Protein AF-A0A2S9YTR0-F1 (afdb_monomer)

Nearest PDB structures (foldseek):
  3j5p-assembly1_B  TM=3.833E-01  e=6.872E+00  Rattus norvegicus

pLDDT: mean 84.11, std 12.52, range [31.27, 97.12]

InterPro domains:
  IPR009056 Cytochrome c-like domain [PS51007] (178-356)
  IPR036909 Cytochrome c-like domain superfamily [G3DSA:1.10.760.10] (181-243)
  IPR036909 Cytochrome c-like domain superfamily [G3DSA:1.10.760.10] (293-356)
  IPR036909 Cytochrome c-like domain superfamily [SSF46626] (297-356)

Solvent-accessible surface area (backbone atoms only — not comparable to full-atom values): 20252 Å² total; per-residue (Å²): 133,55,69,67,59,53,44,53,52,48,54,51,44,40,53,39,36,52,54,40,41,54,49,46,54,58,41,63,21,83,92,25,43,37,81,90,76,62,41,61,71,48,62,67,69,58,55,50,50,46,50,50,43,49,49,55,44,50,51,53,50,50,57,50,46,68,69,48,57,69,53,63,77,69,58,89,63,86,72,54,68,68,57,49,52,45,50,52,43,53,52,50,38,50,53,50,51,51,50,55,50,46,32,71,73,76,40,61,85,56,55,76,52,49,66,58,52,45,50,50,46,35,53,35,41,52,54,48,44,68,74,41,43,66,56,51,50,51,53,49,51,53,53,48,58,44,66,30,67,71,46,40,55,52,38,52,58,49,51,73,76,49,88,77,62,91,84,47,77,54,69,70,53,30,70,31,75,68,23,31,49,49,7,49,52,46,45,63,70,64,51,47,79,86,40,56,69,64,70,71,53,68,64,71,67,56,52,62,58,42,41,56,49,49,53,56,57,49,72,48,87,57,95,86,55,96,69,73,73,50,80,73,48,48,59,23,35,33,44,28,54,49,47,46,31,67,58,41,46,53,51,51,53,51,49,55,50,51,52,49,52,49,49,51,50,50,51,49,50,52,52,51,61,70,54,59,60,72,83,58,72,87,57,95,65,98,70,80,85,70,80,78,63,58,58,68,60,27,49,50,47,47,58,68,48,54,51,76,84,44,68,70,62,60,64,62,69,66,55,40,24,49,44,68,54,35,41,48,53,54,52,52,44,40,74,77,64,39,87,71,51,72,74,53,47,68,44,34,15,53,45,45,19,70,75,36,44,58,119

Mean predicted aligned error: 14.56 Å

Radius of gyration: 29.46 Å; Cα contacts (8 Å, |Δi|>4): 272; chains: 1; bounding box: 76×43×86 Å

Secondary structure (DSSP, 8-state):
--HHHHHHHHHHHHHHHHHHHHHHHHHTSTTTEETTTTEE---HHHHHHHHHHHHHHHHHHHHHHHHHGGGGGG--S---HHHHHHHHHHHHHHHHHHHHHHHHHT-GGGGGGHHHHHHHHHHHHHHHHHHHHHHHHHHHHHHHHHT-HHHHHHHHHHHHT----TTPPPHHHHHSHHHHHHHHHHIIIIITTTS-HHHHHSS---HHHHHHHHHHHHSS--TT-SSPPPGGGHHHHHHHHHHTHHHHHHHHHHHHHHHHHHHHHHHHHHHHHHHTTTTTTT---SS-------HHHHHHHHHHHHTTTS-THHHHHT----HHHHHHHHHHHHHHT----HHHHHHHHHHHHHHS---

Structure (mmCIF, N/CA/C/O backbone):
data_AF-A0A2S9YTR0-F1
#
_entry.id   AF-A0A2S9YTR0-F1
#
loop_
_atom_site.group_PDB
_atom_site.id
_atom_site.type_symbol
_atom_site.label_atom_id
_atom_site.label_alt_id
_atom_site.label_comp_id
_atom_site.label_asym_id
_atom_site.label_entity_id
_atom_site.label_seq_id
_atom_site.pdbx_PDB_ins_code
_atom_site.Cartn_x
_atom_site.Cartn_y
_atom_site.Cartn_z
_atom_site.occupancy
_atom_site.B_iso_or_equiv
_atom_site.auth_seq_id
_atom_site.auth_comp_id
_atom_site.auth_asym_id
_atom_site.auth_atom_id
_atom_site.pdbx_PDB_model_num
ATOM 1 N N . MET A 1 1 ? -8.087 0.017 -12.673 1.00 74.19 1 MET A N 1
ATOM 2 C CA . MET A 1 1 ? -7.289 -1.232 -12.675 1.00 74.19 1 MET A CA 1
ATOM 3 C C . MET A 1 1 ? -7.390 -1.933 -11.321 1.00 74.19 1 MET A C 1
ATOM 5 O O . MET A 1 1 ? -7.289 -1.245 -10.309 1.00 74.19 1 MET A O 1
ATOM 9 N N . SER A 1 2 ? -7.620 -3.254 -11.292 1.00 78.19 2 SER A N 1
ATOM 10 C CA . SER A 1 2 ? -7.684 -4.038 -10.044 1.00 78.19 2 SER A CA 1
ATOM 11 C C . SER A 1 2 ? -6.294 -4.252 -9.433 1.00 78.19 2 SER A C 1
ATOM 13 O O . SER A 1 2 ? -5.289 -4.232 -10.146 1.00 78.19 2 SER A O 1
ATOM 15 N N . THR A 1 3 ? -6.230 -4.479 -8.117 1.00 78.00 3 THR A N 1
ATOM 16 C CA . THR A 1 3 ? -4.969 -4.698 -7.384 1.00 78.00 3 THR A CA 1
ATOM 17 C C . THR A 1 3 ? -4.183 -5.886 -7.938 1.00 78.00 3 THR A C 1
ATOM 19 O O . THR A 1 3 ? -2.976 -5.782 -8.131 1.00 78.00 3 THR A O 1
ATOM 22 N N . SER A 1 4 ? -4.866 -6.982 -8.285 1.00 80.31 4 SER A N 1
ATOM 23 C CA . SER A 1 4 ? -4.239 -8.174 -8.870 1.00 80.31 4 SER A CA 1
ATOM 24 C C . SER A 1 4 ? -3.602 -7.886 -10.229 1.00 80.31 4 SER A C 1
ATOM 26 O O . SER A 1 4 ? -2.465 -8.280 -10.466 1.00 80.31 4 SER A O 1
ATOM 28 N N . VAL A 1 5 ? -4.306 -7.168 -11.113 1.00 87.00 5 VAL A N 1
ATOM 29 C CA . VAL A 1 5 ? -3.774 -6.804 -12.438 1.00 87.00 5 VAL A CA 1
ATOM 30 C C . VAL A 1 5 ? -2.573 -5.876 -12.285 1.00 87.00 5 VAL A C 1
ATOM 32 O O . VAL A 1 5 ? -1.551 -6.089 -12.928 1.00 87.00 5 VAL A O 1
ATOM 35 N N . SER A 1 6 ? -2.660 -4.896 -11.383 1.00 86.94 6 SER A N 1
ATOM 36 C CA . SER A 1 6 ? -1.544 -3.995 -11.089 1.00 86.94 6 SER A CA 1
ATOM 37 C C . SER A 1 6 ? -0.307 -4.738 -10.578 1.00 86.94 6 SER A C 1
ATOM 39 O O . SER A 1 6 ? 0.805 -4.408 -10.977 1.00 86.94 6 SER A O 1
ATOM 41 N N . MET A 1 7 ? -0.491 -5.731 -9.702 1.00 89.00 7 MET A N 1
ATOM 42 C CA . MET A 1 7 ? 0.598 -6.540 -9.152 1.00 89.00 7 MET A CA 1
ATOM 43 C C . MET A 1 7 ? 1.293 -7.353 -10.248 1.00 89.00 7 MET A C 1
ATOM 45 O O . MET A 1 7 ? 2.514 -7.300 -10.364 1.00 89.00 7 MET A O 1
ATOM 49 N N . TRP A 1 8 ? 0.526 -8.060 -11.083 1.00 91.31 8 TRP A N 1
ATOM 50 C CA . TRP A 1 8 ? 1.085 -8.870 -12.169 1.00 91.31 8 TRP A CA 1
ATOM 51 C C . TRP A 1 8 ? 1.766 -8.029 -13.247 1.00 91.31 8 TRP A C 1
ATOM 53 O O . TRP A 1 8 ? 2.827 -8.417 -13.731 1.00 91.31 8 TRP A O 1
ATOM 63 N N . LEU A 1 9 ? 1.211 -6.859 -13.579 1.00 92.25 9 LEU A N 1
ATOM 64 C CA . LEU A 1 9 ? 1.875 -5.902 -14.465 1.00 92.25 9 LEU A CA 1
ATOM 65 C C . LEU A 1 9 ? 3.201 -5.419 -13.877 1.00 92.25 9 LEU A C 1
ATOM 67 O O . LEU A 1 9 ? 4.185 -5.366 -14.604 1.00 92.25 9 LEU A O 1
ATOM 71 N N . GLY A 1 10 ? 3.256 -5.145 -12.571 1.00 91.31 10 GLY A N 1
ATOM 72 C CA . GLY A 1 10 ? 4.505 -4.817 -11.886 1.00 91.31 10 GLY A CA 1
ATOM 73 C C . GLY A 1 10 ? 5.538 -5.951 -11.959 1.00 91.31 10 GLY A C 1
ATOM 74 O O . GLY A 1 10 ? 6.694 -5.716 -12.305 1.00 91.31 10 GLY A O 1
ATOM 75 N N . VAL A 1 11 ? 5.139 -7.195 -11.681 1.00 93.12 11 VAL A N 1
ATOM 76 C CA . VAL A 1 11 ? 6.051 -8.351 -11.771 1.00 93.12 11 VAL A CA 1
ATOM 77 C C . VAL A 1 11 ? 6.587 -8.511 -13.195 1.00 93.12 11 VAL A C 1
ATOM 79 O O . VAL A 1 11 ? 7.795 -8.643 -13.388 1.00 93.12 11 VAL A O 1
ATOM 82 N N . LEU A 1 12 ? 5.710 -8.429 -14.201 1.00 95.06 12 LEU A N 1
ATOM 83 C CA . LEU A 1 12 ? 6.106 -8.462 -15.609 1.00 95.06 12 LEU A CA 1
ATOM 84 C C . LEU A 1 12 ? 7.067 -7.314 -15.953 1.00 95.06 12 LEU A C 1
ATOM 86 O O . LEU A 1 12 ? 8.051 -7.527 -16.657 1.00 95.06 12 LEU A O 1
ATOM 90 N N . PHE A 1 13 ? 6.814 -6.116 -15.429 1.00 94.38 13 PHE A N 1
ATOM 91 C CA . PHE A 1 13 ? 7.655 -4.939 -15.625 1.00 94.38 13 PHE A CA 1
ATOM 92 C C . PHE A 1 13 ? 9.092 -5.163 -15.130 1.00 94.38 13 PHE A C 1
ATOM 94 O O . PHE A 1 13 ? 10.041 -4.866 -15.856 1.00 94.38 13 PHE A O 1
ATOM 101 N N . LEU A 1 14 ? 9.269 -5.778 -13.955 1.00 95.75 14 LEU A N 1
ATOM 102 C CA . LEU A 1 14 ? 10.591 -6.148 -13.438 1.00 95.75 14 LEU A CA 1
ATOM 103 C C . LEU A 1 14 ? 11.267 -7.238 -14.275 1.00 95.75 14 LEU A C 1
ATOM 105 O O . LEU A 1 14 ? 12.452 -7.119 -14.580 1.00 95.75 14 LEU A O 1
ATOM 109 N N . VAL A 1 15 ? 10.530 -8.274 -14.684 1.00 96.50 15 VAL A N 1
ATOM 110 C CA . VAL A 1 15 ? 11.076 -9.330 -15.554 1.00 96.50 15 VAL A CA 1
ATOM 111 C C . VAL A 1 15 ? 11.593 -8.729 -16.861 1.00 96.50 15 VAL A C 1
ATOM 113 O O . VAL A 1 15 ? 12.715 -9.021 -17.274 1.00 96.50 15 VAL A O 1
ATOM 116 N N . LEU A 1 16 ? 10.819 -7.838 -17.485 1.00 96.44 16 LEU A N 1
ATOM 117 C CA . LEU A 1 16 ? 11.233 -7.136 -18.700 1.00 96.44 16 LEU A CA 1
ATOM 118 C C . LEU A 1 16 ? 12.457 -6.245 -18.461 1.00 96.44 16 LEU A C 1
ATOM 120 O O . LEU A 1 16 ? 13.345 -6.227 -19.309 1.00 96.44 16 LEU A O 1
ATOM 124 N N . ALA A 1 17 ? 12.548 -5.554 -17.319 1.00 95.50 17 ALA A N 1
ATOM 125 C CA . ALA A 1 17 ? 13.727 -4.761 -16.962 1.00 95.50 17 ALA A CA 1
ATOM 126 C C . ALA A 1 17 ? 14.990 -5.629 -16.838 1.00 95.50 17 ALA A C 1
ATOM 128 O O . ALA A 1 17 ? 16.034 -5.280 -17.392 1.00 95.50 17 ALA A O 1
ATOM 129 N N . ILE A 1 18 ? 14.888 -6.781 -16.164 1.00 96.44 18 ILE A N 1
ATOM 130 C CA . ILE A 1 18 ? 15.992 -7.739 -16.007 1.00 96.44 18 ILE A CA 1
ATOM 131 C C . ILE A 1 18 ? 16.427 -8.260 -17.378 1.00 96.44 18 ILE A C 1
ATOM 133 O O . ILE A 1 18 ? 17.605 -8.178 -17.723 1.00 96.44 18 ILE A O 1
ATOM 137 N N . VAL A 1 19 ? 15.481 -8.735 -18.195 1.00 96.06 19 VAL A N 1
ATOM 138 C CA . VAL A 1 19 ? 15.765 -9.226 -19.553 1.00 96.06 19 VAL A CA 1
ATOM 139 C C . VAL A 1 19 ? 16.403 -8.129 -20.408 1.00 96.06 19 VAL A C 1
ATOM 141 O O . VAL A 1 19 ? 17.397 -8.384 -21.087 1.00 96.06 19 VAL A O 1
ATOM 144 N N . ALA A 1 20 ? 15.883 -6.900 -20.354 1.00 93.75 20 ALA A N 1
ATOM 145 C CA . ALA A 1 20 ? 16.423 -5.775 -21.107 1.00 93.75 20 ALA A CA 1
ATOM 146 C C . ALA A 1 20 ? 17.872 -5.469 -20.716 1.00 93.75 20 ALA A C 1
ATOM 148 O O . ALA A 1 20 ? 18.701 -5.293 -21.607 1.00 93.75 20 ALA A O 1
ATOM 149 N N . VAL A 1 21 ? 18.193 -5.428 -19.418 1.00 93.62 21 VAL A N 1
ATOM 150 C CA . VAL A 1 21 ? 19.551 -5.137 -18.933 1.00 93.62 21 VAL A CA 1
ATOM 151 C C . VAL A 1 21 ? 20.516 -6.279 -19.224 1.00 93.62 21 VAL A C 1
ATOM 153 O O . VAL A 1 21 ? 21.626 -6.003 -19.668 1.00 93.62 21 VAL A O 1
ATOM 156 N N . LEU A 1 22 ? 20.111 -7.542 -19.059 1.00 93.69 22 LEU A N 1
ATOM 157 C CA . LEU A 1 22 ? 20.954 -8.691 -19.410 1.00 93.69 22 LEU A CA 1
ATOM 158 C C . LEU A 1 22 ? 21.269 -8.720 -20.910 1.00 93.69 22 LEU A C 1
ATOM 160 O O . LEU A 1 22 ? 22.425 -8.888 -21.298 1.00 93.69 22 LEU A O 1
ATOM 164 N N . LEU A 1 23 ? 20.262 -8.480 -21.759 1.00 92.44 23 LEU A N 1
ATOM 165 C CA . LEU A 1 23 ? 20.470 -8.332 -23.200 1.00 92.44 23 LEU A CA 1
ATOM 166 C C . LEU A 1 23 ? 21.388 -7.150 -23.512 1.00 92.44 23 LEU A C 1
ATOM 168 O O . LEU A 1 23 ? 22.281 -7.280 -24.341 1.00 92.44 23 LEU A O 1
ATOM 172 N N . GLN A 1 24 ? 21.206 -6.010 -22.845 1.00 90.38 24 GLN A N 1
ATOM 173 C CA . GLN A 1 24 ? 22.042 -4.830 -23.052 1.00 90.38 24 GLN A CA 1
ATOM 174 C C . GLN A 1 24 ? 23.497 -5.092 -22.638 1.00 90.38 24 GLN A C 1
ATOM 176 O O . GLN A 1 24 ? 24.401 -4.758 -23.392 1.00 90.38 24 GLN A O 1
ATOM 181 N N . ALA A 1 25 ? 23.732 -5.740 -21.494 1.00 89.44 25 ALA A N 1
ATOM 182 C CA . ALA A 1 25 ? 25.065 -6.107 -21.019 1.00 89.44 25 ALA A CA 1
ATOM 183 C C . ALA A 1 25 ? 25.772 -7.080 -21.974 1.00 89.44 25 ALA A C 1
ATOM 185 O O . ALA A 1 25 ? 26.974 -6.971 -22.198 1.00 89.44 25 ALA A O 1
ATOM 186 N N . TRP A 1 26 ? 25.022 -8.004 -22.577 1.00 90.81 26 TRP A N 1
ATOM 187 C CA . TRP A 1 26 ? 25.561 -8.920 -23.576 1.00 90.81 26 TRP A CA 1
ATOM 188 C C . TRP A 1 26 ? 25.852 -8.228 -24.918 1.00 90.81 26 TRP A C 1
ATOM 190 O O . TRP A 1 26 ? 26.934 -8.402 -25.478 1.00 90.81 26 TRP A O 1
ATOM 200 N N . LEU A 1 27 ? 24.920 -7.413 -25.426 1.00 88.06 27 LEU A N 1
ATOM 201 C CA . LEU A 1 27 ? 25.022 -6.745 -26.733 1.00 88.06 27 LEU A CA 1
ATOM 202 C C . LEU A 1 27 ? 26.022 -5.577 -26.744 1.00 88.06 27 LEU A C 1
ATOM 204 O O . LEU A 1 27 ? 26.626 -5.310 -27.779 1.00 88.06 27 LEU A O 1
ATOM 208 N N . TRP A 1 28 ? 26.221 -4.901 -25.613 1.00 85.75 28 TRP A N 1
ATOM 209 C CA . TRP A 1 28 ? 27.255 -3.874 -25.412 1.00 85.75 28 TRP A CA 1
ATOM 210 C C . TRP A 1 28 ? 28.492 -4.427 -24.688 1.00 85.75 28 TRP A C 1
ATOM 212 O O . TRP A 1 28 ? 29.331 -3.665 -24.216 1.00 85.75 28 TRP A O 1
ATOM 222 N N . GLY A 1 29 ? 28.610 -5.753 -24.582 1.00 84.62 29 GLY A N 1
ATOM 223 C CA . GLY A 1 29 ? 29.762 -6.402 -23.970 1.00 84.62 29 GLY A CA 1
ATOM 224 C C . GLY A 1 29 ? 31.010 -6.382 -24.867 1.00 84.62 29 GLY A C 1
ATOM 225 O O . GLY A 1 29 ? 30.915 -6.104 -26.066 1.00 84.62 29 GLY A O 1
ATOM 226 N N . PRO A 1 30 ? 32.181 -6.781 -24.330 1.00 84.19 30 PRO A N 1
ATOM 227 C CA . PRO A 1 30 ? 33.472 -6.716 -25.030 1.00 84.19 30 PRO A CA 1
ATOM 228 C C . PRO A 1 30 ? 33.509 -7.458 -26.372 1.00 84.19 30 PRO A C 1
ATOM 230 O O . PRO A 1 30 ? 34.293 -7.128 -27.250 1.00 84.19 30 PRO A O 1
ATOM 233 N N . LYS A 1 31 ? 32.647 -8.468 -26.541 1.00 88.00 31 LYS A N 1
ATOM 234 C CA . LYS A 1 31 ? 32.557 -9.281 -27.759 1.00 88.00 31 LYS A CA 1
ATOM 235 C C . LYS A 1 31 ? 32.040 -8.508 -28.978 1.00 88.00 31 LYS A C 1
ATOM 237 O O . LYS A 1 31 ? 32.383 -8.866 -30.098 1.00 88.00 31 LYS A O 1
ATOM 242 N N . PHE A 1 32 ? 31.176 -7.517 -28.767 1.00 86.12 32 PHE A N 1
ATOM 243 C CA . PHE A 1 32 ? 30.498 -6.784 -29.842 1.00 86.12 32 PHE A CA 1
ATOM 244 C C . PHE A 1 32 ? 30.775 -5.277 -29.801 1.00 86.12 32 PHE A C 1
ATOM 246 O O . PHE A 1 32 ? 30.252 -4.543 -30.635 1.00 86.12 32 PHE A O 1
ATOM 253 N N . TRP A 1 33 ? 31.545 -4.799 -28.825 1.00 86.06 33 TRP A N 1
ATOM 254 C CA . TRP A 1 33 ? 31.828 -3.382 -28.649 1.00 86.06 33 TRP A CA 1
ATOM 255 C C . TRP A 1 33 ? 33.033 -2.938 -29.483 1.00 86.06 33 TRP A C 1
ATOM 257 O O . TRP A 1 33 ? 34.114 -3.513 -29.380 1.00 86.06 33 TRP A O 1
ATOM 267 N N . ASN A 1 34 ? 32.848 -1.891 -30.287 1.00 84.31 34 ASN A N 1
ATOM 268 C CA . ASN A 1 34 ? 33.916 -1.241 -31.035 1.00 84.31 34 ASN A CA 1
ATOM 269 C C . ASN A 1 34 ? 34.361 0.033 -30.300 1.00 84.31 34 ASN A C 1
ATOM 271 O O . ASN A 1 34 ? 33.634 1.029 -30.282 1.00 84.31 34 ASN A O 1
ATOM 275 N N . GLU A 1 35 ? 35.566 0.005 -29.727 1.00 82.50 35 GLU A N 1
ATOM 276 C CA . GLU A 1 35 ? 36.122 1.096 -28.913 1.00 82.50 35 GLU A CA 1
ATOM 277 C C . GLU A 1 35 ? 36.390 2.374 -29.724 1.00 82.50 35 GLU A C 1
ATOM 279 O O . GLU A 1 35 ? 36.216 3.485 -29.230 1.00 82.50 35 GLU A O 1
ATOM 284 N N . THR A 1 36 ? 36.755 2.237 -31.002 1.00 81.81 36 THR A N 1
ATOM 285 C CA . THR A 1 36 ? 37.051 3.376 -31.883 1.00 81.81 36 THR A CA 1
ATOM 286 C C . THR A 1 36 ? 35.780 4.106 -32.306 1.00 81.81 36 THR A C 1
ATOM 288 O O . THR A 1 36 ? 35.742 5.334 -32.335 1.00 81.81 36 THR A O 1
ATOM 291 N N . LEU A 1 37 ? 34.725 3.355 -32.633 1.00 78.75 37 LEU A N 1
ATOM 292 C CA . LEU A 1 37 ? 33.440 3.914 -33.061 1.00 78.75 37 LEU A CA 1
ATOM 293 C C . LEU A 1 37 ? 32.491 4.203 -31.892 1.00 78.75 37 LEU A C 1
ATOM 295 O O . LEU A 1 37 ? 31.441 4.810 -32.117 1.00 78.75 37 LEU A O 1
ATOM 299 N N . LYS A 1 38 ? 32.845 3.758 -30.678 1.00 79.19 38 LYS A N 1
ATOM 300 C CA . LYS A 1 38 ? 32.008 3.784 -29.469 1.00 79.19 38 LYS A CA 1
ATOM 301 C C . LYS A 1 38 ? 30.600 3.231 -29.721 1.00 79.19 38 LYS A C 1
ATOM 303 O O . LYS A 1 38 ? 29.600 3.815 -29.300 1.00 79.19 38 LYS A O 1
ATOM 308 N N . LYS A 1 39 ? 30.516 2.131 -30.475 1.00 79.12 39 LYS A N 1
ATOM 309 C CA . LYS A 1 39 ? 29.256 1.534 -30.944 1.00 79.12 39 LYS A CA 1
ATOM 310 C C . LYS A 1 39 ? 29.277 0.019 -30.835 1.00 79.12 39 LYS A C 1
ATOM 312 O O . LYS A 1 39 ? 30.324 -0.612 -30.940 1.00 79.12 39 LYS A O 1
ATOM 317 N N . THR A 1 40 ? 28.089 -0.559 -30.670 1.00 82.06 40 THR A N 1
ATOM 318 C CA . THR A 1 40 ? 27.899 -2.009 -30.757 1.00 82.06 40 THR A CA 1
ATOM 319 C C . THR A 1 40 ? 27.771 -2.459 -32.215 1.00 82.06 40 THR A C 1
ATOM 321 O O . THR A 1 40 ? 27.028 -1.871 -33.002 1.00 82.06 40 THR A O 1
ATOM 324 N N . GLU A 1 41 ? 28.473 -3.533 -32.561 1.00 86.69 41 GLU A N 1
ATOM 325 C CA . GLU A 1 41 ? 28.391 -4.251 -33.838 1.00 86.69 41 GLU A CA 1
ATOM 326 C C . GLU A 1 41 ? 27.563 -5.543 -33.711 1.00 86.69 41 GLU A C 1
ATOM 328 O O . GLU A 1 41 ? 27.656 -6.459 -34.532 1.00 86.69 41 GLU A O 1
ATOM 333 N N . ALA A 1 42 ? 26.737 -5.643 -32.665 1.00 88.44 42 ALA A N 1
ATOM 334 C CA . ALA A 1 42 ? 25.941 -6.829 -32.400 1.00 88.44 42 ALA A CA 1
ATOM 335 C C . ALA A 1 42 ? 24.931 -7.147 -33.529 1.00 88.44 42 ALA A C 1
ATOM 337 O O . ALA A 1 42 ? 24.465 -6.254 -34.249 1.00 88.44 42 ALA A O 1
ATOM 338 N N . PRO A 1 43 ? 24.512 -8.423 -33.674 1.00 92.75 43 PRO A N 1
ATOM 339 C CA . PRO A 1 43 ? 23.581 -8.822 -34.722 1.00 92.75 43 PRO A CA 1
ATOM 340 C C . PRO A 1 43 ? 22.259 -8.042 -34.665 1.00 92.75 43 PRO A C 1
ATOM 342 O O . PRO A 1 43 ? 21.587 -7.987 -33.631 1.00 92.75 43 PRO A O 1
ATOM 345 N N . LYS A 1 44 ? 21.824 -7.516 -35.820 1.00 90.94 44 LYS A N 1
ATOM 346 C CA . LYS A 1 44 ? 20.606 -6.688 -35.942 1.00 90.94 44 LYS A CA 1
ATOM 347 C C . LYS A 1 44 ? 19.346 -7.366 -35.395 1.00 90.94 44 LYS A C 1
ATOM 349 O O . LYS A 1 44 ? 18.464 -6.678 -34.894 1.00 90.94 44 LYS A O 1
ATOM 354 N N . ALA A 1 45 ? 19.248 -8.694 -35.484 1.00 93.06 45 ALA A N 1
ATOM 355 C CA . ALA A 1 45 ? 18.114 -9.445 -34.945 1.00 93.06 45 ALA A CA 1
ATOM 356 C C . ALA A 1 45 ? 17.985 -9.272 -33.421 1.00 93.06 45 ALA A C 1
ATOM 358 O O . ALA A 1 45 ? 16.908 -8.944 -32.933 1.00 93.06 45 ALA A O 1
ATOM 359 N N . TRP A 1 46 ? 19.089 -9.396 -32.681 1.00 92.69 46 TRP A N 1
ATOM 360 C CA . TRP A 1 46 ? 19.090 -9.252 -31.225 1.00 92.69 46 TRP A CA 1
ATOM 361 C C . TRP A 1 46 ? 18.901 -7.805 -30.768 1.00 92.69 46 TRP A C 1
ATOM 363 O O . TRP A 1 46 ? 18.230 -7.566 -29.766 1.00 92.69 46 TRP A O 1
ATOM 373 N N . LEU A 1 47 ? 19.393 -6.832 -31.541 1.00 88.75 47 LEU A N 1
ATOM 374 C CA . LEU A 1 47 ? 19.094 -5.416 -31.304 1.00 88.75 47 LEU A CA 1
ATOM 375 C C . LEU A 1 47 ? 17.587 -5.123 -31.432 1.00 88.75 47 LEU A C 1
ATOM 377 O O . LEU A 1 47 ? 17.038 -4.382 -30.619 1.00 88.75 47 LEU A O 1
ATOM 381 N N . ARG A 1 48 ? 16.889 -5.750 -32.393 1.00 92.56 48 ARG A N 1
ATOM 382 C CA . ARG A 1 48 ? 15.420 -5.649 -32.502 1.00 92.56 48 ARG A CA 1
ATOM 383 C C . ARG A 1 48 ? 14.704 -6.318 -31.333 1.00 92.56 48 ARG A C 1
ATOM 385 O O . ARG A 1 48 ? 13.711 -5.773 -30.869 1.00 92.56 48 ARG A O 1
ATOM 392 N N . VAL A 1 49 ? 15.198 -7.460 -30.847 1.00 94.06 49 VAL A N 1
ATOM 393 C CA . VAL A 1 49 ? 14.644 -8.118 -29.650 1.00 94.06 49 VAL A CA 1
ATOM 394 C C . VAL A 1 49 ? 14.777 -7.202 -28.434 1.00 94.06 49 VAL A C 1
ATOM 396 O O . VAL A 1 49 ? 13.788 -6.968 -27.745 1.00 94.06 49 VAL A O 1
ATOM 399 N N . HIS A 1 50 ? 15.954 -6.611 -28.209 1.00 91.94 50 HIS A N 1
ATOM 400 C CA . HIS A 1 50 ? 16.150 -5.641 -27.129 1.00 91.94 50 HIS A CA 1
ATOM 401 C C . HIS A 1 50 ? 15.206 -4.433 -27.265 1.00 91.94 50 HIS A C 1
ATOM 403 O O . HIS A 1 50 ? 14.570 -4.036 -26.289 1.00 91.94 50 HIS A O 1
ATOM 409 N N . ALA A 1 51 ? 15.050 -3.889 -28.478 1.00 91.31 51 ALA A N 1
ATOM 410 C CA . ALA A 1 51 ? 14.115 -2.796 -28.740 1.00 91.31 51 ALA A CA 1
ATOM 411 C C . ALA A 1 51 ? 12.656 -3.196 -28.461 1.00 91.31 51 ALA A C 1
ATOM 413 O O . ALA A 1 51 ? 11.938 -2.445 -27.810 1.00 91.31 51 ALA A O 1
ATOM 414 N N . ALA A 1 52 ? 12.228 -4.389 -28.885 1.00 94.81 52 ALA A N 1
ATOM 415 C CA . ALA A 1 52 ? 10.886 -4.907 -28.625 1.00 94.81 52 ALA A CA 1
ATOM 416 C C . ALA A 1 52 ? 10.607 -5.038 -27.121 1.00 94.81 52 ALA A C 1
ATOM 418 O O . ALA A 1 52 ? 9.577 -4.560 -26.652 1.00 94.81 52 ALA A O 1
ATOM 419 N N . VAL A 1 53 ? 11.547 -5.603 -26.353 1.00 95.44 53 VAL A N 1
ATOM 420 C CA . VAL A 1 53 ? 11.451 -5.671 -24.883 1.00 95.44 53 VAL A CA 1
ATOM 421 C C . VAL A 1 53 ? 11.326 -4.264 -24.288 1.00 95.44 53 VAL A C 1
ATOM 423 O O . VAL A 1 53 ? 10.459 -4.030 -23.446 1.00 95.44 53 VAL A O 1
ATOM 426 N N . GLY A 1 54 ? 12.130 -3.309 -24.766 1.00 93.12 54 GLY A N 1
ATOM 427 C CA . GLY A 1 54 ? 12.062 -1.908 -24.347 1.00 93.12 54 GLY A CA 1
ATOM 428 C C . GLY A 1 54 ? 10.723 -1.230 -24.666 1.00 93.12 54 GLY A C 1
ATOM 429 O O . GLY A 1 54 ? 10.200 -0.496 -23.828 1.00 93.12 54 GLY A O 1
ATOM 430 N N . TYR A 1 55 ? 10.130 -1.497 -25.834 1.00 94.44 55 TYR A N 1
ATOM 431 C CA . TYR A 1 55 ? 8.812 -0.970 -26.198 1.00 94.44 55 TYR A CA 1
ATOM 432 C C . TYR A 1 55 ? 7.705 -1.549 -25.323 1.00 94.44 55 TYR A C 1
ATOM 434 O O . TYR A 1 55 ? 6.877 -0.791 -24.826 1.00 94.44 55 TYR A O 1
ATOM 442 N N . VAL A 1 56 ? 7.706 -2.864 -25.085 1.00 96.56 56 VAL A N 1
ATOM 443 C CA . VAL A 1 56 ? 6.726 -3.503 -24.192 1.00 96.56 56 VAL A CA 1
ATOM 444 C C . VAL A 1 56 ? 6.841 -2.927 -22.778 1.00 96.56 56 VAL A C 1
ATOM 446 O O . VAL A 1 56 ? 5.828 -2.558 -22.186 1.00 96.56 56 VAL A O 1
ATOM 449 N N . TYR A 1 57 ? 8.065 -2.766 -22.268 1.00 96.00 57 TYR A N 1
ATOM 450 C CA . TYR A 1 57 ? 8.326 -2.116 -20.982 1.00 96.00 57 TYR A CA 1
ATOM 451 C C . TYR A 1 57 ? 7.761 -0.685 -20.939 1.00 96.00 57 TYR A C 1
ATOM 453 O O . TYR A 1 57 ? 7.011 -0.340 -20.026 1.00 96.00 57 TYR A O 1
ATOM 461 N N . GLY A 1 58 ? 8.046 0.136 -21.955 1.00 95.06 58 GLY A N 1
ATOM 462 C CA . GLY A 1 58 ? 7.532 1.505 -22.052 1.00 95.06 58 GLY A CA 1
ATOM 463 C C . GLY A 1 58 ? 6.003 1.583 -22.135 1.00 95.06 58 GLY A C 1
ATOM 464 O O . GLY A 1 58 ? 5.398 2.420 -21.469 1.00 95.06 58 GLY A O 1
ATOM 465 N N . ILE A 1 59 ? 5.361 0.688 -22.893 1.00 96.00 59 ILE A N 1
ATOM 466 C CA . ILE A 1 59 ? 3.895 0.616 -22.999 1.00 96.00 59 ILE A CA 1
ATOM 467 C C . ILE A 1 59 ? 3.272 0.292 -21.639 1.00 96.00 59 ILE A C 1
ATOM 469 O O . ILE A 1 59 ? 2.330 0.969 -21.227 1.00 96.00 59 ILE A O 1
ATOM 473 N N . ILE A 1 60 ? 3.809 -0.700 -20.919 1.00 95.06 60 ILE A N 1
ATOM 474 C CA . ILE A 1 60 ? 3.329 -1.049 -19.575 1.00 95.06 60 ILE A CA 1
ATOM 475 C C . ILE A 1 60 ? 3.460 0.154 -18.636 1.00 95.06 60 ILE A C 1
ATOM 477 O O . ILE A 1 60 ? 2.496 0.478 -17.943 1.00 95.06 60 ILE A O 1
ATOM 481 N N . TYR A 1 61 ? 4.600 0.855 -18.661 1.00 95.38 61 TYR A N 1
ATOM 482 C CA . TYR A 1 61 ? 4.801 2.066 -17.862 1.00 95.38 61 TYR A CA 1
ATOM 483 C C . TYR A 1 61 ? 3.726 3.123 -18.148 1.00 95.38 61 TYR A C 1
ATOM 485 O O . TYR A 1 61 ? 3.095 3.622 -17.219 1.00 95.38 61 TYR A O 1
ATOM 493 N N . VAL A 1 62 ? 3.458 3.422 -19.424 1.00 95.38 62 VAL A N 1
ATOM 494 C CA . VAL A 1 62 ? 2.438 4.411 -19.812 1.00 95.38 62 VAL A CA 1
ATOM 495 C C . VAL A 1 62 ? 1.044 3.992 -19.342 1.00 95.38 62 VAL A C 1
ATOM 497 O O . VAL A 1 62 ? 0.326 4.807 -18.763 1.00 95.38 62 VAL A O 1
ATOM 500 N N . VAL A 1 63 ? 0.666 2.723 -19.520 1.00 94.81 63 VAL A N 1
ATOM 501 C CA . VAL A 1 63 ? -0.634 2.197 -19.067 1.00 94.81 63 VAL A CA 1
ATOM 502 C C . VAL A 1 63 ? -0.777 2.290 -17.546 1.00 94.81 63 VAL A C 1
ATOM 504 O O . VAL A 1 63 ? -1.835 2.687 -17.045 1.00 94.81 63 VAL A O 1
ATOM 507 N N . MET A 1 64 ? 0.273 1.945 -16.796 1.00 92.50 64 MET A N 1
ATOM 508 C CA . MET A 1 64 ? 0.273 2.052 -15.337 1.00 92.50 64 MET A CA 1
ATOM 509 C C . MET A 1 64 ? 0.164 3.512 -14.892 1.00 92.50 64 MET A C 1
ATOM 511 O O . MET A 1 64 ? -0.711 3.832 -14.085 1.00 92.50 64 MET A O 1
ATOM 515 N N . ME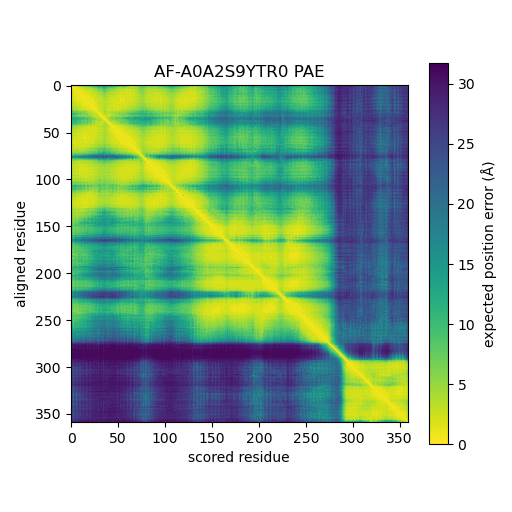T A 1 65 ? 0.966 4.407 -15.474 1.00 93.62 65 MET A N 1
ATOM 516 C CA . MET A 1 65 ? 0.933 5.839 -15.173 1.00 93.62 65 MET A CA 1
ATOM 517 C C . MET A 1 65 ? -0.423 6.466 -15.485 1.00 93.62 65 MET A C 1
ATOM 519 O O . MET A 1 65 ? -0.940 7.214 -14.661 1.00 93.62 65 MET A O 1
ATOM 523 N N . TRP A 1 66 ? -1.059 6.097 -16.598 1.00 94.31 66 TRP A N 1
ATOM 524 C CA . TRP A 1 66 ? -2.402 6.568 -16.945 1.00 94.31 66 TRP A CA 1
ATOM 525 C C . TRP A 1 66 ? -3.446 6.232 -15.869 1.00 94.31 66 TRP A C 1
ATOM 527 O O . TRP A 1 66 ? -4.335 7.025 -15.574 1.00 94.31 66 TRP A O 1
ATOM 537 N N . ASN A 1 67 ? -3.334 5.054 -15.250 1.00 90.75 67 ASN A N 1
ATOM 538 C CA . ASN A 1 67 ? -4.264 4.600 -14.214 1.00 90.75 67 ASN A CA 1
ATOM 539 C C . ASN A 1 67 ? -3.928 5.119 -12.805 1.00 90.75 67 ASN A C 1
ATOM 541 O O . ASN A 1 67 ? -4.813 5.161 -11.945 1.00 90.75 67 ASN A O 1
ATOM 545 N N . MET A 1 68 ? -2.657 5.421 -12.535 1.00 87.88 68 MET A N 1
ATOM 546 C CA . MET A 1 68 ? -2.166 5.765 -11.198 1.00 87.88 68 MET A CA 1
ATOM 547 C C . MET A 1 68 ? -2.003 7.270 -10.990 1.00 87.88 68 MET A C 1
ATOM 549 O O . MET A 1 68 ? -2.295 7.747 -9.898 1.00 87.88 68 MET A O 1
ATOM 553 N N . PHE A 1 69 ? -1.617 8.025 -12.019 1.00 88.56 69 PHE A N 1
ATOM 554 C CA . PHE A 1 69 ? -1.395 9.469 -11.923 1.00 88.56 69 PHE A CA 1
ATOM 555 C C . PHE A 1 69 ? -2.637 10.253 -11.464 1.00 88.56 69 PHE A C 1
ATOM 557 O O . PHE A 1 69 ? -2.503 11.057 -10.542 1.00 88.56 69 PHE A O 1
ATOM 564 N N . PRO A 1 70 ? -3.862 9.983 -11.971 1.00 87.38 70 PRO A N 1
ATOM 565 C CA . PRO A 1 70 ? -5.055 10.701 -11.514 1.00 87.38 70 PRO A CA 1
ATOM 566 C C . PRO A 1 70 ? -5.368 10.499 -10.025 1.00 87.38 70 PRO A C 1
ATOM 568 O O . PRO A 1 70 ? -6.038 11.329 -9.418 1.00 87.38 70 PRO A O 1
ATOM 571 N N . ARG A 1 71 ? -4.879 9.408 -9.417 1.00 80.81 71 ARG A N 1
ATOM 572 C CA . ARG A 1 71 ? -5.113 9.118 -7.995 1.00 80.81 71 ARG A CA 1
ATOM 573 C C . ARG A 1 71 ? -4.382 10.089 -7.079 1.00 80.81 71 ARG A C 1
ATOM 575 O O . ARG A 1 71 ? -4.852 10.313 -5.973 1.00 80.81 71 ARG A O 1
ATOM 582 N N . LEU A 1 72 ? -3.272 10.681 -7.527 1.00 78.88 72 LEU A N 1
ATOM 583 C CA . LEU A 1 72 ? -2.527 11.666 -6.735 1.00 78.88 72 LEU A CA 1
ATOM 584 C C . LEU A 1 72 ? -3.387 12.888 -6.395 1.00 78.88 72 LEU A C 1
ATOM 586 O O . LEU A 1 72 ? -3.217 13.469 -5.334 1.00 78.88 72 LEU A O 1
ATOM 590 N N . TRP A 1 73 ? -4.354 13.224 -7.252 1.00 77.69 73 TRP A N 1
ATOM 591 C CA . TRP A 1 73 ? -5.273 14.342 -7.033 1.00 77.69 73 TRP A CA 1
ATOM 592 C C . TRP A 1 73 ? -6.437 14.017 -6.086 1.00 77.69 73 TRP A C 1
ATOM 594 O O . TRP A 1 73 ? -7.165 14.911 -5.669 1.00 77.69 73 TRP A O 1
ATOM 604 N N . GLN A 1 74 ? -6.636 12.735 -5.762 1.00 70.94 74 GLN A N 1
ATOM 605 C CA . GLN A 1 74 ? -7.685 12.284 -4.843 1.00 70.94 74 GLN A CA 1
ATOM 606 C C . GLN A 1 74 ? -7.220 12.288 -3.381 1.00 70.94 74 GLN A C 1
ATOM 608 O O . GLN A 1 74 ? -8.054 12.259 -2.481 1.00 70.94 74 GLN A O 1
ATOM 613 N N . TYR A 1 75 ? -5.908 12.336 -3.134 1.00 64.94 75 TYR A N 1
ATOM 614 C CA . TYR A 1 75 ? -5.351 12.458 -1.790 1.00 64.94 75 TYR A CA 1
ATOM 615 C C . TYR A 1 75 ? -5.320 13.932 -1.386 1.00 64.94 75 TYR A C 1
ATOM 617 O O . TYR A 1 75 ? -4.452 14.681 -1.824 1.00 64.94 75 TYR A O 1
ATOM 625 N N . GLN A 1 76 ? -6.290 14.350 -0.573 1.00 54.62 76 GLN A N 1
ATOM 626 C CA . GLN A 1 76 ? -6.386 15.730 -0.079 1.00 54.62 76 GLN A CA 1
ATOM 627 C C . GLN A 1 76 ? -5.644 15.962 1.248 1.00 54.62 76 GLN A C 1
ATOM 629 O O . GLN A 1 76 ? -5.490 17.110 1.651 1.00 54.62 76 GLN A O 1
ATOM 634 N N . TYR A 1 77 ? -5.128 14.901 1.880 1.00 59.78 77 TYR A N 1
ATOM 635 C CA . TYR A 1 77 ? -4.371 14.968 3.131 1.00 59.78 77 TYR A CA 1
ATOM 636 C C . TYR A 1 77 ? -3.154 14.035 3.076 1.00 59.78 77 TYR A C 1
ATOM 638 O O . TYR A 1 77 ? -3.185 13.002 2.403 1.00 59.78 77 TYR A O 1
ATOM 646 N N . GLU A 1 78 ? -2.087 14.485 3.731 1.00 64.12 78 GLU A N 1
ATOM 647 C CA . GLU A 1 78 ? -0.758 13.895 3.942 1.00 64.12 78 GLU A CA 1
ATOM 648 C C . GLU A 1 78 ? -0.560 12.468 3.397 1.00 64.12 78 GLU A C 1
ATOM 650 O O . GLU A 1 78 ? -1.104 11.478 3.893 1.00 64.12 78 GLU A O 1
ATOM 655 N N . LEU A 1 79 ? 0.260 12.346 2.348 1.00 68.25 79 LEU A N 1
ATOM 656 C CA . LEU A 1 79 ? 0.587 11.049 1.764 1.00 68.25 79 LEU A CA 1
ATOM 657 C C . LEU A 1 79 ? 1.485 10.249 2.721 1.00 68.25 79 LEU A C 1
ATOM 659 O O . LEU A 1 79 ? 2.526 10.760 3.136 1.00 68.25 79 LEU A O 1
ATOM 663 N N . PRO A 1 80 ? 1.183 8.961 2.984 1.00 78.81 80 PRO A N 1
ATOM 664 C CA . PRO A 1 80 ? 2.096 8.094 3.719 1.00 78.81 80 PRO A CA 1
ATOM 665 C C . PRO A 1 80 ? 3.491 8.108 3.082 1.00 78.81 80 PRO A C 1
ATOM 667 O O . PRO A 1 80 ? 3.594 8.010 1.855 1.00 78.81 80 PRO A O 1
ATOM 670 N N . ALA A 1 81 ? 4.558 8.130 3.889 1.00 82.44 81 ALA A N 1
ATOM 671 C CA . ALA A 1 81 ? 5.944 8.206 3.405 1.00 82.44 81 ALA A CA 1
ATOM 672 C C . ALA A 1 81 ? 6.255 7.179 2.297 1.00 82.44 81 ALA A C 1
ATOM 674 O O . ALA A 1 81 ? 6.831 7.508 1.264 1.00 82.44 81 ALA A O 1
ATOM 675 N N . ARG A 1 82 ? 5.768 5.939 2.436 1.00 83.19 82 ARG A N 1
ATOM 676 C CA . ARG A 1 82 ? 5.871 4.895 1.398 1.00 83.19 82 ARG A CA 1
ATOM 677 C C . ARG A 1 82 ? 5.266 5.313 0.055 1.00 83.19 82 ARG A C 1
ATOM 679 O O . ARG A 1 82 ? 5.846 5.013 -0.985 1.00 83.19 82 ARG A O 1
ATOM 686 N N . THR A 1 83 ? 4.091 5.937 0.064 1.00 84.00 83 THR A N 1
ATOM 687 C CA . THR A 1 83 ? 3.404 6.381 -1.157 1.00 84.00 83 THR A CA 1
ATOM 688 C C . THR A 1 83 ? 4.182 7.509 -1.821 1.00 84.00 83 THR A C 1
ATOM 690 O O . THR A 1 83 ? 4.329 7.496 -3.041 1.00 84.00 83 THR A O 1
ATOM 693 N N . VAL A 1 84 ? 4.747 8.425 -1.025 1.00 88.94 84 VAL A N 1
ATOM 694 C CA . VAL A 1 84 ? 5.644 9.481 -1.516 1.00 88.94 84 VAL A CA 1
ATOM 695 C C . VAL A 1 84 ? 6.882 8.869 -2.168 1.00 88.94 84 VAL A C 1
ATOM 697 O O . VAL A 1 84 ? 7.158 9.160 -3.328 1.00 88.94 84 VAL A O 1
ATOM 700 N N . ILE A 1 85 ? 7.576 7.953 -1.483 1.00 91.50 85 ILE A N 1
ATOM 701 C CA . ILE A 1 85 ? 8.760 7.268 -2.026 1.00 91.50 85 ILE A CA 1
ATOM 702 C C . ILE A 1 85 ? 8.403 6.531 -3.322 1.00 91.50 85 ILE A C 1
ATOM 704 O O . ILE A 1 85 ? 9.103 6.668 -4.323 1.00 91.50 85 ILE A O 1
ATOM 708 N N . HIS A 1 86 ? 7.292 5.789 -3.347 1.00 92.50 86 HIS A N 1
ATOM 709 C CA . HIS A 1 86 ? 6.834 5.097 -4.552 1.00 92.50 86 HIS A CA 1
ATOM 710 C C . HIS A 1 86 ? 6.597 6.076 -5.711 1.00 92.50 86 HIS A C 1
ATOM 712 O O . HIS A 1 86 ? 7.069 5.834 -6.821 1.00 92.50 86 HIS A O 1
ATOM 718 N N . ALA A 1 87 ? 5.905 7.191 -5.462 1.00 91.38 87 ALA A N 1
ATOM 719 C CA . ALA A 1 87 ? 5.636 8.206 -6.474 1.00 91.38 87 ALA A CA 1
ATOM 720 C C . ALA A 1 87 ? 6.931 8.849 -6.998 1.00 91.38 87 ALA A C 1
ATOM 722 O O . ALA A 1 87 ? 7.114 8.945 -8.210 1.00 91.38 87 ALA A O 1
ATOM 723 N N . VAL A 1 88 ? 7.858 9.218 -6.111 1.00 94.62 88 VAL A N 1
ATOM 724 C CA . VAL A 1 88 ? 9.155 9.810 -6.476 1.00 94.62 88 VAL A CA 1
ATOM 725 C C . VAL A 1 88 ? 9.973 8.852 -7.339 1.00 94.62 88 VAL A C 1
ATOM 727 O O . VAL A 1 88 ? 10.477 9.250 -8.392 1.00 94.62 88 VAL A O 1
ATOM 730 N N . VAL A 1 89 ? 10.073 7.577 -6.952 1.00 96.31 89 VAL A N 1
ATOM 731 C CA . VAL A 1 89 ? 10.801 6.572 -7.740 1.00 96.31 89 VAL A CA 1
ATOM 732 C C . VAL A 1 89 ? 10.123 6.344 -9.097 1.00 96.31 89 VAL A C 1
ATOM 734 O O . VAL A 1 89 ? 10.817 6.248 -10.109 1.00 96.31 89 VAL A O 1
ATOM 737 N N . ALA A 1 90 ? 8.787 6.313 -9.155 1.00 94.81 90 ALA A N 1
ATOM 738 C CA . ALA A 1 90 ? 8.042 6.145 -10.404 1.00 94.81 90 ALA A CA 1
ATOM 739 C C . ALA A 1 90 ? 8.239 7.329 -11.364 1.00 94.81 90 ALA A C 1
ATOM 741 O O . ALA A 1 90 ? 8.511 7.124 -12.546 1.00 94.81 90 ALA A O 1
ATOM 742 N N . ILE A 1 91 ? 8.177 8.563 -10.857 1.00 94.75 91 ILE A N 1
ATOM 743 C CA . ILE A 1 91 ? 8.432 9.778 -11.643 1.00 94.75 91 ILE A CA 1
ATOM 744 C C . ILE A 1 91 ? 9.882 9.793 -12.139 1.00 94.75 91 ILE A C 1
ATOM 746 O O . ILE A 1 91 ? 10.125 10.045 -13.320 1.00 94.75 91 ILE A O 1
ATOM 750 N N . THR A 1 92 ? 10.839 9.452 -11.271 1.00 96.88 92 THR A N 1
ATOM 751 C CA . THR A 1 92 ? 12.264 9.355 -11.627 1.00 96.88 92 THR A CA 1
ATOM 752 C C . THR A 1 92 ? 12.483 8.342 -12.749 1.00 96.88 92 THR A C 1
ATOM 754 O O . THR A 1 92 ? 13.181 8.632 -13.720 1.00 96.88 92 THR A O 1
ATOM 757 N N . LEU A 1 93 ? 11.829 7.179 -12.673 1.00 96.56 93 LEU A N 1
ATOM 758 C CA . LEU A 1 93 ? 11.854 6.172 -13.732 1.00 96.56 93 LEU A CA 1
ATOM 759 C C . LEU A 1 93 ? 11.346 6.754 -15.059 1.00 96.56 93 LEU A C 1
ATOM 761 O O . LEU A 1 93 ? 11.989 6.564 -16.092 1.00 96.56 93 LEU A O 1
ATOM 765 N N . GLY A 1 94 ? 10.244 7.508 -15.036 1.00 95.31 94 GLY A N 1
ATOM 766 C CA . GLY A 1 94 ? 9.718 8.214 -16.206 1.00 95.31 94 GLY A CA 1
ATOM 767 C C . GLY A 1 94 ? 10.707 9.200 -16.821 1.00 95.31 94 GLY A C 1
ATOM 768 O O . GLY A 1 94 ? 10.914 9.185 -18.034 1.00 95.31 94 GLY A O 1
ATOM 769 N N . VAL A 1 95 ? 11.365 10.013 -15.991 1.00 96.06 95 VAL A N 1
ATOM 770 C CA . VAL A 1 95 ? 12.400 10.961 -16.433 1.00 96.06 95 VAL A CA 1
ATOM 771 C C . VAL A 1 95 ? 13.574 10.222 -17.078 1.00 96.06 95 VAL A C 1
ATOM 773 O O . VAL A 1 95 ? 14.008 10.600 -18.169 1.00 96.06 95 VAL A O 1
ATOM 776 N N . LEU A 1 96 ? 14.056 9.131 -16.473 1.00 95.38 96 LEU A N 1
ATOM 777 C CA . LEU A 1 96 ? 15.117 8.300 -17.053 1.00 95.38 96 LEU A CA 1
ATOM 778 C C . LEU A 1 96 ? 14.695 7.677 -18.391 1.00 95.38 96 LEU A C 1
ATOM 780 O O . LEU A 1 96 ? 15.491 7.649 -19.332 1.00 95.38 96 LEU A O 1
ATOM 784 N N . LEU A 1 97 ? 13.447 7.210 -18.501 1.00 94.44 97 LEU A N 1
ATOM 785 C CA . LEU A 1 97 ? 12.908 6.616 -19.725 1.00 94.44 97 LEU A CA 1
ATOM 786 C C . LEU A 1 97 ? 12.842 7.649 -20.859 1.00 94.44 97 LEU A C 1
ATOM 788 O O . LEU A 1 97 ? 13.335 7.389 -21.957 1.00 94.44 97 LEU A O 1
ATOM 792 N N . ILE A 1 98 ? 12.278 8.830 -20.589 1.00 93.75 98 ILE A N 1
ATOM 793 C CA . ILE A 1 98 ? 12.188 9.932 -21.557 1.00 93.75 98 ILE A CA 1
ATOM 794 C C . ILE A 1 98 ? 13.589 10.377 -21.976 1.00 93.75 98 ILE A C 1
ATOM 796 O O . ILE A 1 98 ? 13.853 10.512 -23.168 1.00 93.75 98 ILE A O 1
ATOM 800 N N . THR A 1 99 ? 14.510 10.527 -21.022 1.00 93.00 99 THR A N 1
ATOM 801 C CA . THR A 1 99 ? 15.903 10.906 -21.304 1.00 93.00 99 THR A CA 1
ATOM 802 C C . THR A 1 99 ? 16.581 9.883 -22.216 1.00 93.00 99 THR A C 1
ATOM 804 O O . THR A 1 99 ? 17.187 10.260 -23.219 1.00 93.00 99 THR A O 1
ATOM 807 N N . LYS A 1 100 ? 16.408 8.580 -21.947 1.00 90.69 100 LYS A N 1
ATOM 808 C CA . LYS A 1 100 ? 16.914 7.500 -22.810 1.00 90.69 100 LYS A CA 1
ATOM 809 C C . LYS A 1 100 ? 16.353 7.600 -24.234 1.00 90.69 100 LYS A C 1
ATOM 811 O O . LYS A 1 100 ? 17.106 7.448 -25.194 1.00 90.69 100 LYS A O 1
ATOM 816 N N . ILE A 1 101 ? 15.056 7.880 -24.388 1.00 89.81 101 ILE A N 1
ATOM 817 C CA . ILE A 1 101 ? 14.417 8.054 -25.703 1.00 89.81 101 ILE A CA 1
ATOM 818 C C . ILE A 1 101 ? 14.965 9.300 -26.418 1.00 89.81 101 ILE A C 1
ATOM 820 O O . ILE A 1 101 ? 15.316 9.220 -27.592 1.00 89.81 101 ILE A O 1
ATOM 824 N N . MET A 1 102 ? 15.107 10.431 -25.721 1.00 89.31 102 MET A N 1
ATOM 825 C CA . MET A 1 102 ? 15.662 11.667 -26.288 1.00 89.31 102 MET A CA 1
ATOM 826 C C . MET A 1 102 ? 17.108 11.497 -26.769 1.00 89.31 102 MET A C 1
ATOM 828 O O . MET A 1 102 ? 17.455 12.004 -27.837 1.00 89.31 102 MET A O 1
ATOM 832 N N . ILE A 1 103 ? 17.938 10.741 -26.042 1.00 86.31 103 ILE A N 1
ATOM 833 C CA . ILE A 1 103 ? 19.306 10.407 -26.472 1.00 86.31 103 ILE A CA 1
ATOM 834 C C . ILE A 1 103 ? 19.292 9.625 -27.791 1.00 86.31 103 ILE A C 1
ATOM 836 O O . ILE A 1 103 ? 20.064 9.925 -28.699 1.00 86.31 103 ILE A O 1
ATOM 840 N N . LEU A 1 104 ? 18.382 8.661 -27.939 1.00 82.69 104 LEU A N 1
ATOM 841 C CA . LEU A 1 104 ? 18.285 7.848 -29.155 1.00 82.69 104 LEU A CA 1
ATOM 842 C C . LEU A 1 104 ? 17.742 8.626 -30.365 1.00 82.69 104 LEU A C 1
ATOM 844 O O . LEU A 1 104 ? 18.139 8.338 -31.495 1.00 82.69 104 LEU A O 1
ATOM 848 N N . VAL A 1 105 ? 16.845 9.591 -30.138 1.00 85.75 105 VAL A N 1
ATOM 849 C CA . VAL A 1 105 ? 16.186 10.360 -31.208 1.00 85.75 105 VAL A CA 1
ATOM 850 C C . VAL A 1 105 ? 17.007 11.580 -31.630 1.00 85.75 105 VAL A C 1
ATOM 852 O O . VAL A 1 105 ? 17.242 11.768 -32.821 1.00 85.75 105 VAL A O 1
ATOM 855 N N . PHE A 1 106 ? 17.458 12.396 -30.675 1.00 88.06 106 PHE A N 1
ATOM 856 C CA . PHE A 1 106 ? 18.062 13.705 -30.947 1.00 88.06 106 PHE A CA 1
ATOM 857 C C . PHE A 1 106 ? 19.556 13.758 -30.618 1.00 88.06 106 PHE A C 1
ATOM 859 O O . PHE A 1 106 ? 20.326 14.364 -31.360 1.00 88.06 106 PHE A O 1
ATOM 866 N N . PHE A 1 107 ? 19.993 13.096 -29.541 1.00 84.25 107 PHE A N 1
ATOM 867 C CA . PHE A 1 107 ? 21.347 13.261 -28.997 1.00 84.25 107 PHE A CA 1
ATOM 868 C C . PHE A 1 107 ? 22.201 11.994 -29.097 1.00 84.25 107 PHE A C 1
ATOM 870 O O . PHE A 1 107 ? 22.815 11.557 -28.122 1.00 84.25 107 PHE A O 1
ATOM 877 N N . ARG A 1 108 ? 22.295 11.430 -30.308 1.00 78.38 108 ARG A N 1
ATOM 878 C CA . ARG A 1 108 ? 23.017 10.169 -30.579 1.00 78.38 108 ARG A CA 1
ATOM 879 C C . ARG A 1 108 ? 24.510 10.206 -30.227 1.00 78.38 108 ARG A C 1
ATOM 881 O O . ARG A 1 108 ? 25.148 9.165 -30.189 1.00 78.38 108 ARG A O 1
ATOM 888 N N . HIS A 1 109 ? 25.071 11.382 -29.954 1.00 80.31 109 HIS A N 1
ATOM 889 C CA . HIS A 1 109 ? 26.434 11.527 -29.447 1.00 80.31 109 HIS A CA 1
ATOM 890 C C . HIS A 1 109 ? 26.633 10.885 -28.058 1.00 80.31 109 HIS A C 1
ATOM 892 O O . HIS A 1 109 ? 27.712 10.377 -27.777 1.00 80.31 109 HIS A O 1
ATOM 898 N N . PHE A 1 110 ? 25.594 10.830 -27.216 1.00 79.31 110 PHE A N 1
ATOM 899 C CA . PHE A 1 110 ? 25.663 10.264 -25.858 1.00 79.31 110 PHE A CA 1
ATOM 900 C C . PHE A 1 110 ? 25.328 8.763 -25.791 1.00 79.31 110 PHE A C 1
ATOM 902 O O . PHE A 1 110 ? 24.948 8.249 -24.737 1.00 79.31 110 PHE A O 1
ATOM 909 N N . GLU A 1 111 ? 25.459 8.038 -26.906 1.00 76.31 111 GLU A N 1
ATOM 910 C CA . GLU A 1 111 ? 25.117 6.610 -26.994 1.00 76.31 111 GLU A CA 1
ATOM 911 C C . GLU A 1 111 ? 25.925 5.746 -26.000 1.00 76.31 111 GLU A C 1
ATOM 913 O O . GLU A 1 111 ? 25.409 4.764 -25.466 1.00 76.31 111 GLU A O 1
ATOM 918 N N . GLU A 1 112 ? 27.145 6.166 -25.648 1.00 80.62 112 GLU A N 1
ATOM 919 C CA . GLU A 1 112 ? 28.000 5.504 -24.647 1.00 80.62 112 GLU A CA 1
ATOM 920 C C . GLU A 1 112 ? 27.398 5.471 -23.230 1.00 80.62 112 GLU A C 1
ATOM 922 O O . GLU A 1 112 ? 27.739 4.607 -22.424 1.00 80.62 112 GLU A O 1
ATOM 927 N N . ALA A 1 113 ? 26.483 6.389 -22.904 1.00 83.06 113 ALA A N 1
ATOM 928 C CA . ALA A 1 113 ? 25.851 6.450 -21.590 1.00 83.06 113 ALA A CA 1
ATOM 929 C C . ALA A 1 113 ? 24.623 5.531 -21.468 1.00 83.06 113 ALA A C 1
ATOM 931 O O . ALA A 1 113 ? 24.131 5.325 -20.354 1.00 83.06 113 ALA A O 1
ATOM 932 N N . LEU A 1 114 ? 24.131 4.948 -22.572 1.00 81.62 114 LEU A N 1
ATOM 933 C CA . LEU A 1 114 ? 22.926 4.106 -22.591 1.00 81.62 114 LEU A CA 1
ATOM 934 C C . LEU A 1 114 ? 22.945 2.957 -21.566 1.00 81.62 114 LEU A C 1
ATOM 936 O O . LEU A 1 114 ? 21.904 2.733 -20.932 1.00 81.62 114 LEU A O 1
ATOM 940 N N . PRO A 1 115 ? 24.082 2.265 -21.326 1.00 84.94 115 PRO A N 1
ATOM 941 C CA . PRO A 1 115 ? 24.165 1.249 -20.287 1.00 84.94 115 PRO A CA 1
ATOM 942 C C . PRO A 1 115 ? 23.763 1.745 -18.895 1.00 84.94 115 PRO A C 1
ATOM 944 O O . PRO A 1 115 ? 22.999 1.072 -18.201 1.00 84.94 115 PRO A O 1
ATOM 947 N N . ARG A 1 116 ? 24.194 2.960 -18.526 1.00 89.06 116 ARG A N 1
ATOM 948 C CA . ARG A 1 116 ? 23.919 3.565 -17.212 1.00 89.06 116 ARG A CA 1
ATOM 949 C C . ARG A 1 116 ? 22.431 3.848 -17.023 1.00 89.06 116 ARG A C 1
ATOM 951 O O . ARG A 1 116 ? 21.875 3.517 -15.981 1.00 89.06 116 ARG A O 1
ATOM 958 N N . PHE A 1 117 ? 21.764 4.373 -18.053 1.00 90.31 117 PHE A N 1
ATOM 959 C CA . PHE A 1 117 ? 20.312 4.578 -18.025 1.00 90.31 117 PHE A CA 1
ATOM 960 C C . PHE A 1 117 ? 19.548 3.254 -17.918 1.00 90.31 117 PHE A C 1
ATOM 962 O O . PHE A 1 117 ? 18.572 3.173 -17.180 1.00 90.31 117 PHE A O 1
ATOM 969 N N . GLY A 1 118 ? 19.998 2.200 -18.612 1.00 89.50 118 GLY A N 1
ATOM 970 C CA . GLY A 1 118 ? 19.401 0.867 -18.478 1.00 89.50 118 GLY A CA 1
ATOM 971 C C . GLY A 1 118 ? 19.486 0.318 -17.050 1.00 89.50 118 GLY A C 1
ATOM 972 O O . GLY A 1 118 ? 18.488 -0.175 -16.532 1.00 89.50 118 GLY A O 1
ATOM 973 N N . PHE A 1 119 ? 20.639 0.465 -16.393 1.00 92.25 119 PHE A N 1
ATOM 974 C CA . PHE A 1 119 ? 20.799 0.067 -14.993 1.00 92.25 119 PHE A CA 1
ATOM 975 C C . PHE A 1 119 ? 19.943 0.917 -14.043 1.00 92.25 119 PHE A C 1
ATOM 977 O O . PHE A 1 119 ? 19.287 0.370 -13.161 1.00 92.25 119 PHE A O 1
ATOM 984 N N . GLY A 1 120 ? 19.872 2.235 -14.263 1.00 94.56 120 GLY A N 1
ATOM 985 C CA . GLY A 1 120 ? 19.000 3.125 -13.491 1.00 94.56 120 GLY A CA 1
ATOM 986 C C . GLY A 1 120 ? 17.520 2.731 -13.578 1.00 94.56 120 GLY A C 1
ATOM 987 O O . GLY A 1 120 ? 16.840 2.663 -12.557 1.00 94.56 120 GLY A O 1
ATOM 988 N N . LEU A 1 121 ? 17.032 2.378 -14.773 1.00 94.75 121 LEU A N 1
ATOM 989 C CA . LEU A 1 121 ? 15.661 1.883 -14.965 1.00 94.75 121 LEU A CA 1
ATOM 990 C C . LEU A 1 121 ? 15.402 0.570 -14.209 1.00 94.75 121 LEU A C 1
ATOM 992 O O . LEU A 1 121 ? 14.332 0.409 -13.616 1.00 94.75 121 LEU A O 1
ATOM 996 N N . LEU A 1 122 ? 16.371 -0.351 -14.195 1.00 96.25 122 LEU A N 1
ATOM 997 C CA . LEU A 1 122 ? 16.275 -1.590 -13.420 1.00 96.25 122 LEU A CA 1
ATOM 998 C C . LEU A 1 122 ? 16.250 -1.312 -11.915 1.00 96.25 122 LEU A C 1
ATOM 1000 O O . LEU A 1 122 ? 15.395 -1.858 -11.224 1.00 96.25 122 LEU A O 1
ATOM 1004 N N . LEU A 1 123 ? 17.129 -0.440 -11.414 1.00 97.00 123 LEU A N 1
ATOM 1005 C CA . LEU A 1 123 ? 17.160 -0.061 -10.001 1.00 97.00 123 LEU A CA 1
ATOM 1006 C C . LEU A 1 123 ? 15.814 0.522 -9.556 1.00 97.00 123 LEU A C 1
ATOM 1008 O O . LEU A 1 123 ? 15.236 0.058 -8.574 1.00 97.00 123 LEU A O 1
ATOM 1012 N N . CYS A 1 124 ? 15.268 1.480 -10.311 1.00 96.75 124 CYS A N 1
ATOM 1013 C CA . CYS A 1 124 ? 13.947 2.034 -10.022 1.00 96.75 124 CYS A CA 1
ATOM 1014 C C . CYS A 1 124 ? 12.851 0.956 -10.074 1.00 96.75 124 CYS A C 1
ATOM 1016 O O . CYS A 1 124 ? 11.974 0.943 -9.215 1.00 96.75 124 CYS A O 1
ATOM 1018 N N . SER A 1 125 ? 12.912 0.021 -11.030 1.00 95.69 125 SER A N 1
ATOM 1019 C CA . SER A 1 125 ? 11.951 -1.089 -11.127 1.00 95.69 125 SER A CA 1
ATOM 1020 C C . SER A 1 125 ? 11.996 -2.009 -9.905 1.00 95.69 125 SER A C 1
ATOM 1022 O O . SER A 1 125 ? 10.948 -2.374 -9.374 1.00 95.69 125 SER A O 1
ATOM 1024 N N . VAL A 1 126 ? 13.197 -2.355 -9.430 1.00 96.31 126 VAL A N 1
ATOM 1025 C CA . VAL A 1 126 ? 13.392 -3.162 -8.217 1.00 96.31 126 VAL A CA 1
ATOM 1026 C C . VAL A 1 126 ? 12.807 -2.441 -7.004 1.00 96.31 126 VAL A C 1
ATOM 1028 O O . VAL A 1 126 ? 12.004 -3.026 -6.280 1.00 96.31 126 VAL A O 1
ATOM 1031 N N . LEU A 1 127 ? 13.139 -1.160 -6.817 1.00 95.94 127 LEU A N 1
ATOM 1032 C CA . LEU A 1 127 ? 12.620 -0.354 -5.708 1.00 95.94 127 LEU A CA 1
ATOM 1033 C C . LEU A 1 127 ? 11.085 -0.280 -5.723 1.00 95.94 127 LEU A C 1
ATOM 1035 O O . LEU A 1 127 ? 10.444 -0.512 -4.697 1.00 95.94 127 LEU A O 1
ATOM 1039 N N . LEU A 1 128 ? 10.479 -0.024 -6.886 1.00 93.94 128 LEU A N 1
ATOM 1040 C CA . LEU A 1 128 ? 9.021 0.040 -7.024 1.00 93.94 128 LEU A CA 1
ATOM 1041 C C . LEU A 1 128 ? 8.344 -1.285 -6.680 1.00 93.94 128 LEU A C 1
ATOM 1043 O O . LEU A 1 128 ? 7.294 -1.282 -6.033 1.00 93.94 128 LEU A O 1
ATOM 1047 N N . ILE A 1 129 ? 8.929 -2.414 -7.084 1.00 92.25 129 ILE A N 1
ATOM 1048 C CA . ILE A 1 129 ? 8.377 -3.739 -6.791 1.00 92.25 129 ILE A CA 1
ATOM 1049 C C . ILE A 1 129 ? 8.485 -4.088 -5.319 1.00 92.25 129 ILE A C 1
ATOM 1051 O O . ILE A 1 129 ? 7.493 -4.529 -4.736 1.00 92.25 129 ILE A O 1
ATOM 1055 N N . THR A 1 130 ? 9.622 -3.806 -4.695 1.00 91.69 130 THR A N 1
ATOM 1056 C CA . THR A 1 130 ? 9.806 -3.999 -3.254 1.00 91.69 130 THR A CA 1
ATOM 1057 C C . THR A 1 130 ? 8.796 -3.183 -2.445 1.00 91.69 130 THR A C 1
ATOM 1059 O O . THR A 1 130 ? 8.221 -3.689 -1.484 1.00 91.69 130 THR A O 1
ATOM 1062 N N . LEU A 1 131 ? 8.503 -1.950 -2.869 1.00 89.44 131 LEU A N 1
ATOM 1063 C CA . LEU A 1 131 ? 7.532 -1.080 -2.198 1.00 89.44 131 LEU A CA 1
ATOM 1064 C C . LEU A 1 131 ? 6.064 -1.474 -2.436 1.00 89.44 131 LEU A C 1
ATOM 1066 O O . LEU A 1 131 ? 5.200 -1.049 -1.670 1.00 89.44 131 LEU A O 1
ATOM 1070 N N . SER A 1 132 ? 5.750 -2.251 -3.479 1.00 86.31 132 SER A N 1
ATOM 1071 C CA . SER A 1 132 ? 4.361 -2.504 -3.905 1.00 86.31 132 SER A CA 1
ATOM 1072 C C . SER A 1 132 ? 3.904 -3.960 -3.759 1.00 86.31 132 SER A C 1
ATOM 1074 O O . SER A 1 132 ? 2.832 -4.209 -3.198 1.00 86.31 132 SER A O 1
ATOM 1076 N N . VAL A 1 133 ? 4.693 -4.936 -4.216 1.00 87.38 133 VAL A N 1
ATOM 1077 C CA . VAL A 1 133 ? 4.275 -6.347 -4.307 1.00 87.38 133 VAL A CA 1
ATOM 1078 C C . VAL A 1 133 ? 4.005 -6.989 -2.944 1.00 87.38 133 VAL A C 1
ATOM 1080 O O . VAL A 1 133 ? 2.943 -7.598 -2.811 1.00 87.38 133 VAL A O 1
ATOM 1083 N N . PRO A 1 134 ? 4.845 -6.830 -1.900 1.00 86.12 134 PRO A N 1
ATOM 1084 C CA . PRO A 1 134 ? 4.564 -7.423 -0.591 1.00 86.12 134 PRO A CA 1
ATOM 1085 C C . PRO A 1 134 ? 3.230 -6.963 0.009 1.00 86.12 134 PRO A C 1
ATOM 1087 O O . PRO A 1 134 ? 2.568 -7.713 0.722 1.00 86.12 134 PRO A O 1
ATOM 1090 N N . HIS A 1 135 ? 2.812 -5.729 -0.273 1.00 81.69 135 HIS A N 1
ATOM 1091 C CA . HIS A 1 135 ? 1.540 -5.193 0.207 1.00 81.69 135 HIS A CA 1
ATOM 1092 C C . HIS A 1 135 ? 0.357 -5.704 -0.606 1.00 81.69 135 HIS A C 1
ATOM 1094 O O . HIS A 1 135 ? -0.655 -6.091 -0.025 1.00 81.69 135 HIS A O 1
ATOM 1100 N N . ALA A 1 136 ? 0.497 -5.766 -1.931 1.00 79.25 136 ALA A N 1
ATOM 1101 C CA . ALA A 1 136 ? -0.512 -6.376 -2.789 1.00 79.25 136 ALA A CA 1
ATOM 1102 C C . ALA A 1 136 ? -0.720 -7.861 -2.443 1.00 79.25 136 ALA A C 1
ATOM 1104 O O . ALA A 1 136 ? -1.859 -8.305 -2.334 1.00 79.25 136 ALA A O 1
ATOM 1105 N N . ALA A 1 137 ? 0.363 -8.598 -2.186 1.00 79.31 137 ALA A N 1
ATOM 1106 C CA . ALA A 1 137 ? 0.317 -9.994 -1.764 1.00 79.31 137 ALA A CA 1
ATOM 1107 C C . ALA A 1 137 ? -0.397 -10.161 -0.414 1.00 79.31 137 ALA A C 1
ATOM 1109 O O . ALA A 1 137 ? -1.326 -10.957 -0.318 1.00 79.31 137 ALA A O 1
ATOM 1110 N N . ARG A 1 138 ? -0.046 -9.357 0.601 1.00 80.25 138 ARG A N 1
ATOM 1111 C CA . ARG A 1 138 ? -0.752 -9.359 1.897 1.00 80.25 138 ARG A CA 1
ATOM 1112 C C . ARG A 1 138 ? -2.236 -9.016 1.761 1.00 80.25 138 ARG A C 1
ATOM 1114 O O . ARG A 1 138 ? -3.060 -9.604 2.449 1.00 80.25 138 ARG A O 1
ATOM 1121 N N . ALA A 1 139 ? -2.588 -8.084 0.876 1.00 78.31 139 ALA A N 1
ATOM 1122 C CA . ALA A 1 139 ? -3.982 -7.729 0.628 1.00 78.31 139 ALA A CA 1
ATOM 1123 C C . ALA A 1 139 ? -4.767 -8.878 -0.028 1.00 78.31 139 ALA A C 1
ATOM 1125 O O . ALA A 1 139 ? -5.933 -9.082 0.302 1.00 78.31 139 ALA A O 1
ATOM 1126 N N . LEU A 1 140 ? -4.138 -9.633 -0.936 1.00 79.00 140 LEU A N 1
ATOM 1127 C CA .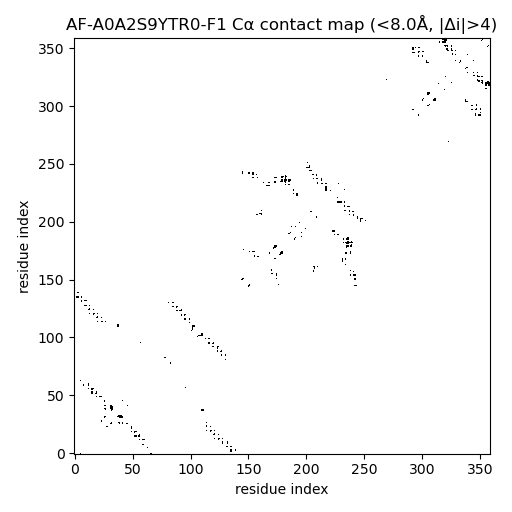 LEU A 1 140 ? -4.737 -10.820 -1.552 1.00 79.00 140 LEU A CA 1
ATOM 1128 C C . LEU A 1 140 ? -4.877 -11.973 -0.558 1.00 79.00 140 LEU A C 1
ATOM 1130 O O . LEU A 1 140 ? -5.924 -12.609 -0.538 1.00 79.00 140 LEU A O 1
ATOM 1134 N N . ASP A 1 141 ? -3.864 -12.204 0.276 1.00 83.06 141 ASP A N 1
ATOM 1135 C CA . ASP A 1 141 ? -3.915 -13.191 1.357 1.00 83.06 141 ASP A CA 1
ATOM 1136 C C . ASP A 1 141 ? -5.056 -12.888 2.337 1.00 83.06 141 ASP A C 1
ATOM 1138 O O . ASP A 1 141 ? -5.901 -13.743 2.593 1.00 83.06 141 ASP A O 1
ATOM 1142 N N . LEU A 1 142 ? -5.154 -11.638 2.804 1.00 81.25 142 LEU A N 1
ATOM 1143 C CA . LEU A 1 142 ? -6.250 -11.206 3.667 1.00 81.25 142 LEU A CA 1
ATOM 1144 C C . LEU A 1 142 ? -7.608 -11.391 2.978 1.00 81.25 142 LEU A C 1
ATOM 1146 O O . LEU A 1 142 ? -8.543 -11.895 3.588 1.00 81.25 142 LEU A O 1
ATOM 1150 N N . GLN A 1 143 ? -7.726 -11.028 1.698 1.00 80.75 143 GLN A N 1
ATOM 1151 C CA . GLN A 1 143 ? -8.964 -11.240 0.947 1.00 80.75 143 GLN A CA 1
ATOM 1152 C C . GLN A 1 143 ? -9.307 -12.732 0.796 1.00 80.75 143 GLN A C 1
ATOM 1154 O O . GLN A 1 143 ? -10.487 -13.079 0.808 1.00 80.75 143 GLN A O 1
ATOM 1159 N N . GLY A 1 144 ? -8.299 -13.599 0.674 1.00 83.31 144 GLY A N 1
ATOM 1160 C CA . GLY A 1 144 ? -8.458 -15.051 0.677 1.00 83.31 144 GLY A CA 1
ATOM 1161 C C . GLY A 1 144 ? -8.999 -15.560 2.010 1.00 83.31 144 GLY A C 1
ATOM 1162 O O . GLY A 1 144 ? -10.001 -16.262 2.019 1.00 83.31 144 GLY A O 1
ATOM 1163 N N . ARG A 1 145 ? -8.406 -15.130 3.129 1.00 85.25 145 ARG A N 1
ATOM 1164 C CA . ARG A 1 145 ? -8.835 -15.512 4.488 1.00 85.25 145 ARG A CA 1
ATOM 1165 C C . ARG A 1 145 ? -10.219 -14.977 4.853 1.00 85.25 145 ARG A C 1
ATOM 1167 O O . ARG A 1 145 ? -10.999 -15.663 5.500 1.00 85.25 145 ARG A O 1
ATOM 1174 N N . ILE A 1 146 ? -10.560 -13.777 4.387 1.00 86.94 146 ILE A N 1
ATOM 1175 C CA . ILE A 1 146 ? -11.907 -13.215 4.538 1.00 86.94 146 ILE A CA 1
ATOM 1176 C C . ILE A 1 146 ? -12.945 -14.073 3.801 1.00 86.94 146 ILE A C 1
ATOM 1178 O O . ILE A 1 146 ? -14.029 -14.285 4.335 1.00 86.94 146 ILE A O 1
ATOM 1182 N N . GLY A 1 147 ? -12.614 -14.541 2.594 1.00 86.81 147 GLY A N 1
ATOM 1183 C CA . GLY A 1 147 ? -13.499 -15.340 1.742 1.00 86.81 147 GLY A CA 1
ATOM 1184 C C . GLY A 1 147 ? -13.464 -16.850 1.993 1.00 86.81 147 GLY A C 1
ATOM 1185 O O . GLY A 1 147 ? -14.091 -17.581 1.231 1.00 86.81 147 GLY A O 1
ATOM 1186 N N . ASP A 1 148 ? -12.723 -17.310 3.001 1.00 91.19 148 ASP A N 1
ATOM 1187 C CA . ASP A 1 148 ? -12.662 -18.714 3.412 1.00 91.19 148 ASP A CA 1
ATOM 1188 C C . ASP A 1 148 ? -14.063 -19.200 3.841 1.00 91.19 148 ASP A C 1
ATOM 1190 O O . ASP A 1 148 ? -14.682 -18.527 4.675 1.00 91.19 148 ASP A O 1
ATOM 1194 N N . PRO A 1 149 ? -14.591 -20.319 3.300 1.00 92.06 149 PRO A N 1
ATOM 1195 C CA . PRO A 1 149 ? -15.918 -20.831 3.648 1.00 92.06 149 PRO A CA 1
ATOM 1196 C C . PRO A 1 149 ? -16.187 -20.929 5.154 1.00 92.06 149 PRO A C 1
ATOM 1198 O O . PRO A 1 149 ? -17.277 -20.566 5.596 1.00 92.06 149 PRO A O 1
ATOM 1201 N N . ASP A 1 150 ? -15.194 -21.331 5.950 1.00 92.00 150 ASP A N 1
ATOM 1202 C CA . ASP A 1 150 ? -15.341 -21.444 7.406 1.00 92.00 150 ASP A CA 1
ATOM 1203 C C . ASP A 1 150 ? -15.506 -20.067 8.067 1.00 92.00 150 ASP A C 1
ATOM 1205 O O . ASP A 1 150 ? -16.320 -19.878 8.979 1.00 92.00 150 ASP A O 1
ATOM 1209 N N . ASN A 1 151 ? -14.761 -19.066 7.585 1.00 90.75 151 ASN A N 1
ATOM 1210 C CA . ASN A 1 151 ? -14.903 -17.696 8.062 1.00 90.75 151 ASN A CA 1
ATOM 1211 C C . ASN A 1 151 ? -16.241 -17.093 7.627 1.00 90.75 151 ASN A C 1
ATOM 1213 O O . ASN A 1 151 ? -16.872 -16.404 8.424 1.00 90.75 151 ASN A O 1
ATOM 1217 N N . ILE A 1 152 ? -16.691 -17.371 6.402 1.00 93.88 152 ILE A N 1
ATOM 1218 C CA . ILE A 1 152 ? -17.996 -16.925 5.908 1.00 93.88 152 ILE A CA 1
ATOM 1219 C C . ILE A 1 152 ? -19.122 -17.505 6.766 1.00 93.88 152 ILE A C 1
ATOM 1221 O O . ILE A 1 152 ? -19.914 -16.729 7.293 1.00 93.88 152 ILE A O 1
ATOM 1225 N N . ALA A 1 153 ? -19.128 -18.815 7.028 1.00 93.12 153 ALA A N 1
ATOM 1226 C CA . ALA A 1 153 ? -20.129 -19.452 7.888 1.00 93.12 153 ALA A CA 1
ATOM 1227 C C . ALA A 1 153 ? -20.147 -18.854 9.309 1.00 93.12 153 ALA A C 1
ATOM 1229 O O . ALA A 1 153 ? -21.204 -18.636 9.909 1.00 93.12 153 ALA A O 1
ATOM 1230 N N . ARG A 1 154 ? -18.969 -18.520 9.857 1.00 93.31 154 ARG A N 1
ATOM 1231 C CA . ARG A 1 154 ? -18.865 -17.798 11.134 1.00 93.31 154 ARG A CA 1
ATOM 1232 C C . ARG A 1 154 ? -19.498 -16.409 11.049 1.00 93.31 154 ARG A C 1
ATOM 1234 O O . ARG A 1 154 ? -20.197 -16.011 11.978 1.00 93.31 154 ARG A O 1
ATOM 1241 N N . VAL A 1 155 ? -19.219 -15.654 9.988 1.00 92.75 155 VAL A N 1
ATOM 1242 C CA . VAL A 1 155 ? -19.770 -14.305 9.793 1.00 92.75 155 VAL A CA 1
ATOM 1243 C C . VAL A 1 155 ? -21.288 -14.369 9.650 1.00 92.75 155 VAL A C 1
ATOM 1245 O O . VAL A 1 155 ? -21.962 -13.598 10.322 1.00 92.75 155 VAL A O 1
ATOM 1248 N N . GLU A 1 156 ? -21.823 -15.307 8.866 1.00 93.38 156 GLU A N 1
ATOM 1249 C CA . GLU A 1 156 ? -23.268 -15.534 8.714 1.00 93.38 156 GLU A CA 1
ATOM 1250 C C . GLU A 1 156 ? -23.939 -15.774 10.067 1.00 93.38 156 GLU A C 1
ATOM 1252 O O . GLU A 1 156 ? -24.911 -15.100 10.404 1.00 93.38 156 GLU A O 1
ATOM 1257 N N . LYS A 1 157 ? -23.368 -16.666 10.889 1.00 91.81 157 LYS A N 1
ATOM 1258 C CA . LYS A 1 157 ? -23.888 -16.948 12.231 1.00 91.81 157 LYS A CA 1
ATOM 1259 C C . LYS A 1 157 ? -23.918 -15.700 13.115 1.00 91.81 157 LYS A C 1
ATOM 1261 O O . LYS A 1 157 ? -24.907 -15.461 13.793 1.00 91.81 157 LYS A O 1
ATOM 1266 N N . VAL A 1 158 ? -22.844 -14.910 13.112 1.00 91.38 158 VAL A N 1
ATOM 1267 C CA . VAL A 1 158 ? -22.763 -13.687 13.928 1.00 91.38 158 VAL A CA 1
ATOM 1268 C C . VAL A 1 158 ? -23.716 -12.608 13.409 1.00 91.38 158 VAL A C 1
ATOM 1270 O O . VAL A 1 158 ? -24.294 -11.881 14.208 1.00 91.38 158 VAL A O 1
ATOM 1273 N N . LEU A 1 159 ? -23.885 -12.483 12.090 1.00 92.38 159 LEU A N 1
ATOM 1274 C CA . LEU A 1 159 ? -24.808 -11.519 11.486 1.00 92.38 159 LEU A CA 1
ATOM 1275 C C . LEU A 1 159 ? -26.272 -11.869 11.761 1.00 92.38 159 LEU A C 1
ATOM 1277 O O . LEU A 1 159 ? -27.068 -10.957 11.948 1.00 92.38 159 LEU A O 1
ATOM 1281 N N . ALA A 1 160 ? -26.614 -13.157 11.834 1.00 90.81 160 ALA A N 1
ATOM 1282 C CA . ALA A 1 160 ? -27.965 -13.610 12.164 1.00 90.81 160 ALA A CA 1
ATOM 1283 C C . ALA A 1 160 ? -28.417 -13.207 13.582 1.00 90.81 160 ALA A C 1
ATOM 1285 O O . ALA A 1 160 ? -29.613 -13.167 13.854 1.00 90.81 160 ALA A O 1
ATOM 1286 N N . GLU A 1 161 ? -27.477 -12.894 14.478 1.00 89.25 161 GLU A N 1
ATOM 1287 C CA . GLU A 1 161 ? -27.753 -12.417 15.841 1.00 89.25 161 GLU A CA 1
ATOM 1288 C C . GLU A 1 161 ? -27.927 -10.884 15.921 1.00 89.25 161 GLU A C 1
ATOM 1290 O O . GLU A 1 161 ? -28.182 -10.356 17.002 1.00 89.25 161 GLU A O 1
ATOM 1295 N N . ILE A 1 162 ? -27.761 -10.151 14.811 1.00 90.62 162 ILE A N 1
ATOM 1296 C CA . ILE A 1 162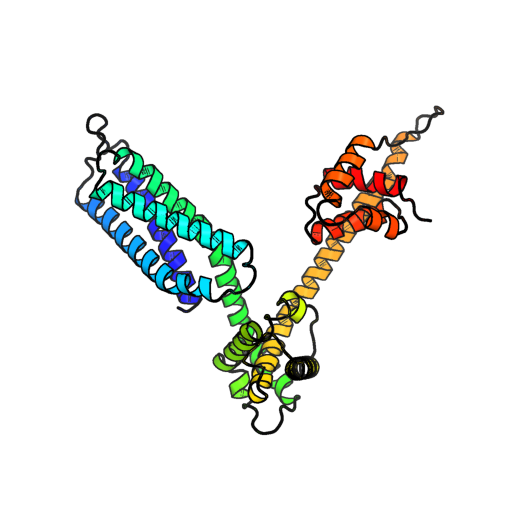 ? -27.780 -8.681 14.775 1.00 90.62 162 ILE A CA 1
ATOM 1297 C C . ILE A 1 162 ? -29.011 -8.185 14.012 1.00 90.62 162 ILE A C 1
ATOM 1299 O O . ILE A 1 162 ? -29.244 -8.555 12.863 1.00 90.62 162 ILE A O 1
ATOM 1303 N N . GLU A 1 163 ? -29.765 -7.273 14.623 1.00 88.62 163 GLU A N 1
ATOM 1304 C CA . GLU A 1 163 ? -30.917 -6.625 13.994 1.00 88.62 163 GLU A CA 1
ATOM 1305 C C . GLU A 1 163 ? -30.499 -5.325 13.286 1.00 88.62 163 GLU A C 1
ATOM 1307 O O . GLU A 1 163 ? -30.114 -4.348 13.925 1.00 88.62 163 GLU A O 1
ATOM 1312 N N . PHE A 1 164 ? -30.587 -5.303 11.951 1.00 85.12 164 PHE A N 1
ATOM 1313 C CA . PHE A 1 164 ? -30.181 -4.158 11.116 1.00 85.12 164 PHE A CA 1
ATOM 1314 C C . PHE A 1 164 ? -31.328 -3.197 10.737 1.00 85.12 164 PHE A C 1
ATOM 1316 O O . PHE A 1 164 ? -31.090 -2.193 10.065 1.00 85.12 164 PHE A O 1
ATOM 1323 N N . GLY A 1 165 ? -32.564 -3.486 11.160 1.00 81.56 165 GLY A N 1
ATOM 1324 C CA . GLY A 1 165 ? -33.757 -2.692 10.842 1.00 81.56 165 GLY A CA 1
ATOM 1325 C C . GLY A 1 165 ? -34.367 -2.967 9.457 1.00 81.56 165 GLY A C 1
ATOM 1326 O O . GLY A 1 165 ? -33.876 -3.785 8.677 1.00 81.56 165 GLY A O 1
ATOM 1327 N N . GLU A 1 166 ? -35.482 -2.295 9.155 1.00 78.06 166 GLU A N 1
ATOM 1328 C CA . GLU A 1 166 ? -36.222 -2.481 7.899 1.00 78.06 166 GLU A CA 1
ATOM 1329 C C . GLU A 1 166 ? -35.426 -2.002 6.672 1.00 78.06 166 GLU A C 1
ATOM 1331 O O . GLU A 1 166 ? -34.824 -0.928 6.666 1.00 78.06 166 GLU A O 1
ATOM 1336 N N . GLY A 1 167 ? -35.446 -2.798 5.597 1.00 80.00 167 GLY A N 1
ATOM 1337 C CA . GLY A 1 167 ? -34.747 -2.480 4.345 1.00 80.00 167 GLY A CA 1
ATOM 1338 C C . GLY A 1 167 ? -33.245 -2.789 4.347 1.00 80.00 167 GLY A C 1
ATOM 1339 O O . GLY A 1 167 ? -32.538 -2.376 3.421 1.00 80.00 167 GLY A O 1
ATOM 1340 N N . ALA A 1 168 ? -32.748 -3.510 5.358 1.00 86.69 168 ALA A N 1
ATOM 1341 C CA . ALA A 1 168 ? -31.381 -4.011 5.377 1.00 86.69 168 ALA A CA 1
ATOM 1342 C C . ALA A 1 168 ? -31.136 -5.059 4.263 1.00 86.69 168 ALA A C 1
ATOM 1344 O O . ALA A 1 168 ? -32.053 -5.800 3.898 1.00 86.69 168 ALA A O 1
ATOM 1345 N N . PRO A 1 169 ? -29.909 -5.138 3.708 1.00 91.44 169 PRO A N 1
ATOM 1346 C CA . PRO A 1 169 ? -29.524 -6.210 2.792 1.00 91.44 169 PRO A CA 1
ATOM 1347 C C . PRO A 1 169 ? -29.631 -7.587 3.456 1.00 91.44 169 PRO A C 1
ATOM 1349 O O . PRO A 1 169 ? -29.496 -7.702 4.674 1.00 91.44 169 PRO A O 1
ATOM 1352 N N . THR A 1 170 ? -29.816 -8.631 2.647 1.00 92.62 170 THR A N 1
ATOM 1353 C CA . THR A 1 170 ? -29.825 -10.015 3.141 1.00 92.62 170 THR A CA 1
ATOM 1354 C C . THR A 1 170 ? -28.443 -10.421 3.661 1.00 92.62 170 THR A C 1
ATOM 1356 O O . THR A 1 170 ? -27.428 -9.862 3.238 1.00 92.62 170 THR A O 1
ATOM 1359 N N . VAL A 1 171 ? -28.375 -11.398 4.571 1.00 92.69 171 VAL A N 1
ATOM 1360 C CA . VAL A 1 171 ? -27.086 -11.880 5.101 1.00 92.69 171 VAL A CA 1
ATOM 1361 C C . VAL A 1 171 ? -26.217 -12.418 3.964 1.00 92.69 171 VAL A C 1
ATOM 1363 O O . VAL A 1 171 ? -25.024 -12.120 3.913 1.00 92.69 171 VAL A O 1
ATOM 1366 N N . GLU A 1 172 ? -26.831 -13.108 3.003 1.00 92.62 172 GLU A N 1
ATOM 1367 C CA . GLU A 1 172 ? -26.193 -13.633 1.799 1.00 92.62 172 GLU A CA 1
ATOM 1368 C C . GLU A 1 172 ? -25.533 -12.517 0.972 1.00 92.62 172 GLU A C 1
ATOM 1370 O O . GLU A 1 172 ? -24.388 -12.655 0.531 1.00 92.62 172 GLU A O 1
ATOM 1375 N N . ASP A 1 173 ? -26.210 -11.374 0.809 1.00 94.00 173 ASP A N 1
ATOM 1376 C CA . ASP A 1 173 ? -25.653 -10.210 0.110 1.00 94.00 173 ASP A CA 1
ATOM 1377 C C . ASP A 1 173 ? -24.460 -9.598 0.854 1.00 94.00 173 ASP A C 1
ATOM 1379 O O . ASP A 1 173 ? -23.511 -9.116 0.224 1.00 94.00 173 ASP A O 1
ATOM 1383 N N . LEU A 1 174 ? -24.498 -9.603 2.191 1.00 95.00 174 LEU A N 1
ATOM 1384 C CA . LEU A 1 174 ? -23.448 -9.035 3.036 1.00 95.00 174 LEU A CA 1
ATOM 1385 C C . LEU A 1 174 ? -22.168 -9.869 3.000 1.00 95.00 174 LEU A C 1
ATOM 1387 O O . LEU A 1 174 ? -21.078 -9.301 2.886 1.00 95.00 174 LEU A O 1
ATOM 1391 N N . VAL A 1 175 ? -22.292 -11.197 3.067 1.00 95.50 175 VAL A N 1
ATOM 1392 C CA . VAL A 1 175 ? -21.140 -12.111 3.068 1.00 95.50 175 VAL A CA 1
ATOM 1393 C C . VAL A 1 175 ? -20.617 -12.426 1.671 1.00 95.50 175 VAL A C 1
ATOM 1395 O O . VAL A 1 175 ? -19.478 -12.873 1.517 1.00 95.50 175 VAL A O 1
ATOM 1398 N N . ALA A 1 176 ? -21.395 -12.138 0.624 1.00 94.19 176 ALA A N 1
ATOM 1399 C CA . ALA A 1 176 ? -20.920 -12.245 -0.743 1.00 94.19 176 ALA A CA 1
ATOM 1400 C C . ALA A 1 176 ? -19.639 -11.419 -0.949 1.00 94.19 176 ALA A C 1
ATOM 1402 O O . ALA A 1 176 ? -19.476 -10.314 -0.426 1.00 94.19 176 ALA A O 1
ATOM 1403 N N . LYS A 1 177 ? -18.745 -11.896 -1.824 1.00 91.56 177 LYS A N 1
ATOM 1404 C CA . LYS A 1 177 ? -17.475 -11.216 -2.151 1.00 91.56 177 LYS A CA 1
ATOM 1405 C C . LYS A 1 177 ? -17.653 -9.724 -2.471 1.00 91.56 177 LYS A C 1
ATOM 1407 O O . LYS A 1 177 ? -16.82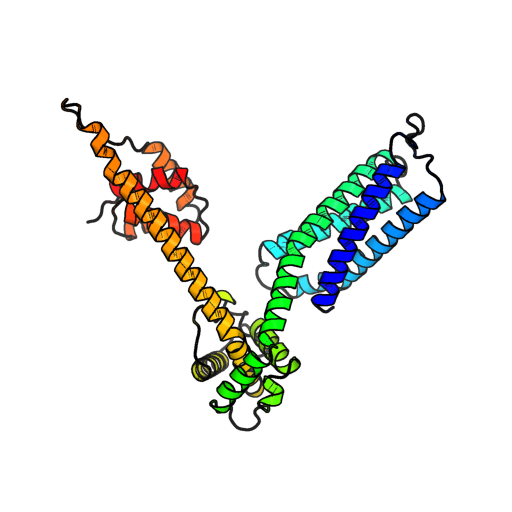1 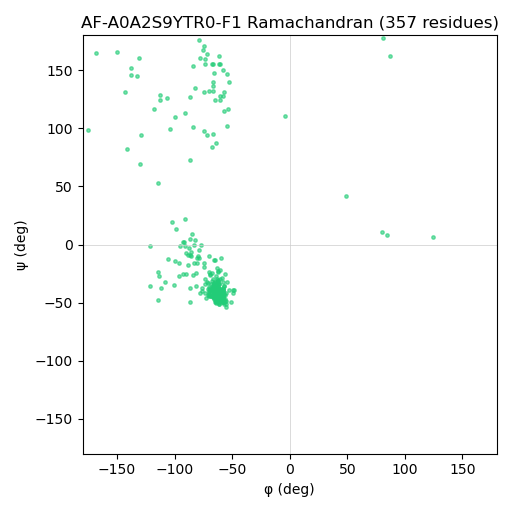-8.905 -2.087 1.00 91.56 177 LYS A O 1
ATOM 1412 N N . LYS A 1 178 ? -18.729 -9.372 -3.186 1.00 91.88 178 LYS A N 1
ATOM 1413 C CA . LYS A 1 178 ? -19.069 -7.979 -3.513 1.00 91.88 178 LYS A CA 1
ATOM 1414 C C . LYS A 1 178 ? -19.549 -7.189 -2.291 1.00 91.88 178 LYS A C 1
ATOM 1416 O O . LYS A 1 178 ? -19.186 -6.022 -2.179 1.00 91.88 178 LYS A O 1
ATOM 1421 N N . GLY A 1 179 ? -20.318 -7.805 -1.393 1.00 94.62 179 GLY A N 1
ATOM 1422 C CA . GLY A 1 179 ? -20.779 -7.196 -0.144 1.00 94.62 179 GLY A CA 1
ATOM 1423 C C . GLY A 1 179 ? -19.622 -6.864 0.791 1.00 94.62 179 GLY A C 1
ATOM 1424 O O . GLY A 1 179 ? -19.454 -5.709 1.177 1.00 94.62 179 GLY A O 1
ATOM 1425 N N . LEU A 1 180 ? -18.735 -7.830 1.039 1.00 94.75 180 LEU A N 1
ATOM 1426 C CA . LEU A 1 180 ? -17.536 -7.618 1.858 1.00 94.75 180 LEU A CA 1
ATOM 1427 C C . LEU A 1 180 ? -16.591 -6.577 1.243 1.00 94.75 180 LEU A C 1
ATOM 1429 O O . LEU A 1 180 ? -16.036 -5.739 1.955 1.00 94.75 180 LEU A O 1
ATOM 1433 N N . GLN A 1 181 ? -16.442 -6.571 -0.088 1.00 91.31 181 GLN A N 1
ATOM 1434 C CA . GLN A 1 181 ? -15.680 -5.527 -0.776 1.00 91.31 181 GLN A CA 1
ATOM 1435 C C . GLN A 1 181 ? -16.320 -4.144 -0.595 1.00 91.31 181 GLN A C 1
ATOM 1437 O O . GLN A 1 181 ? -15.611 -3.183 -0.304 1.00 91.31 181 GLN A O 1
ATOM 1442 N N . ARG A 1 182 ? -17.648 -4.043 -0.711 1.00 94.38 182 ARG A N 1
ATOM 1443 C CA . ARG A 1 182 ? -18.379 -2.798 -0.462 1.00 94.38 182 ARG A CA 1
ATOM 1444 C C . ARG A 1 182 ? -18.182 -2.309 0.973 1.00 94.38 182 ARG A C 1
ATOM 1446 O O . ARG A 1 182 ? -17.939 -1.123 1.164 1.00 94.38 182 ARG A O 1
ATOM 1453 N N . GLY A 1 183 ? -18.237 -3.203 1.961 1.00 94.62 183 GLY A N 1
ATOM 1454 C CA . GLY A 1 183 ? -17.978 -2.878 3.366 1.00 94.62 183 GLY A CA 1
ATOM 1455 C C . GLY A 1 183 ? -16.583 -2.302 3.598 1.00 94.62 183 GLY A C 1
ATOM 1456 O O . GLY A 1 183 ? -16.441 -1.264 4.244 1.00 94.62 183 GLY A O 1
ATOM 1457 N N . ARG A 1 184 ? -15.555 -2.912 2.995 1.00 92.69 184 ARG A N 1
ATOM 1458 C CA . ARG A 1 184 ? -14.184 -2.384 3.023 1.00 92.69 184 ARG A CA 1
ATOM 1459 C C . ARG A 1 184 ? -14.088 -0.998 2.398 1.00 92.69 184 ARG A C 1
ATOM 1461 O O . ARG A 1 184 ? -13.455 -0.114 2.964 1.00 92.69 184 ARG A O 1
ATOM 1468 N N . ASP A 1 185 ? -14.665 -0.828 1.214 1.00 90.12 185 ASP A N 1
ATOM 1469 C CA . ASP A 1 185 ? -14.553 0.421 0.468 1.00 90.12 185 ASP A CA 1
ATOM 1470 C C . ASP A 1 185 ? -15.289 1.553 1.214 1.00 90.12 185 ASP A C 1
ATOM 1472 O O . ASP A 1 185 ? -14.794 2.675 1.265 1.00 90.12 185 ASP A O 1
ATOM 1476 N N . LEU A 1 186 ? -16.413 1.261 1.877 1.00 91.94 186 LEU A N 1
ATOM 1477 C CA . LEU A 1 186 ? -17.084 2.200 2.783 1.00 91.94 186 LEU A CA 1
ATOM 1478 C C . LEU A 1 186 ? -16.208 2.564 3.988 1.00 91.94 186 LEU A C 1
ATOM 1480 O O . LEU A 1 186 ? -16.053 3.747 4.279 1.00 91.94 186 LEU A O 1
ATOM 1484 N N . LEU A 1 187 ? -15.590 1.576 4.644 1.00 90.44 187 LEU A N 1
ATOM 1485 C CA . LEU A 1 187 ? -14.688 1.806 5.776 1.00 90.44 187 LEU A CA 1
ATOM 1486 C C . LEU A 1 187 ? -13.514 2.719 5.381 1.00 90.44 187 LEU A C 1
ATOM 1488 O O . LEU A 1 187 ? -13.217 3.688 6.073 1.00 90.44 187 LEU A O 1
ATOM 1492 N N . VAL A 1 188 ? -12.871 2.440 4.244 1.00 86.44 188 VAL A N 1
ATOM 1493 C CA . VAL A 1 188 ? -11.728 3.222 3.752 1.00 86.44 188 VAL A CA 1
ATOM 1494 C C . VAL A 1 188 ? -12.142 4.607 3.268 1.00 86.44 188 VAL A C 1
ATOM 1496 O O . VAL A 1 188 ? -11.390 5.544 3.462 1.00 86.44 188 VAL A O 1
ATOM 1499 N N . ASN A 1 189 ? -13.306 4.773 2.644 1.00 84.44 189 ASN A N 1
ATOM 1500 C CA . ASN A 1 189 ? -13.663 6.065 2.053 1.00 84.44 189 ASN A CA 1
ATOM 1501 C C . ASN A 1 189 ? -14.409 6.996 3.016 1.00 84.44 189 ASN A C 1
ATOM 1503 O O . ASN A 1 189 ? -14.375 8.204 2.813 1.00 84.44 189 ASN A O 1
ATOM 1507 N N . LYS A 1 190 ? -15.111 6.454 4.022 1.00 86.88 190 LYS A N 1
ATOM 1508 C CA . LYS A 1 190 ? -15.955 7.244 4.934 1.00 86.88 190 LYS A CA 1
ATOM 1509 C C . LYS A 1 190 ? -15.455 7.286 6.373 1.00 86.88 190 LYS A C 1
ATOM 1511 O O . LYS A 1 190 ? -15.766 8.239 7.067 1.00 86.88 190 LYS A O 1
ATOM 1516 N N . CYS A 1 191 ? -14.720 6.277 6.846 1.00 86.88 191 CYS A N 1
ATOM 1517 C CA . CYS A 1 191 ? -14.287 6.245 8.248 1.00 86.88 191 CYS A CA 1
ATOM 1518 C C . CYS A 1 191 ? -12.871 6.789 8.444 1.00 86.88 191 CYS A C 1
ATOM 1520 O O . CYS A 1 191 ? -12.576 7.299 9.523 1.00 86.88 191 CYS A O 1
ATOM 1522 N N . VAL A 1 192 ? -12.004 6.707 7.423 1.00 84.75 192 VAL A N 1
ATOM 1523 C CA . VAL A 1 192 ? -10.615 7.180 7.559 1.00 84.75 192 VAL A CA 1
ATOM 1524 C C . VAL A 1 192 ? -10.427 8.682 7.346 1.00 84.75 192 VAL A C 1
ATOM 1526 O O . VAL A 1 192 ? -9.308 9.173 7.437 1.00 84.75 192 VAL A O 1
ATOM 1529 N N . SER A 1 193 ? -11.510 9.410 7.058 1.00 80.06 193 SER A N 1
ATOM 1530 C CA . SER A 1 193 ? -11.494 10.873 6.948 1.00 80.06 193 SER A CA 1
ATOM 1531 C C . SER A 1 193 ? -11.095 11.535 8.267 1.00 80.06 193 SER A C 1
ATOM 1533 O O . SER A 1 193 ? -10.385 12.534 8.250 1.00 80.06 193 SER A O 1
ATOM 1535 N N . CYS A 1 194 ? -11.521 10.958 9.396 1.00 80.38 194 CYS A N 1
ATOM 1536 C CA . CYS A 1 194 ? -11.305 11.518 10.734 1.00 80.38 194 CYS A CA 1
ATOM 1537 C C . CYS A 1 194 ? -10.388 10.666 11.627 1.00 80.38 194 CYS A C 1
ATOM 1539 O O . CYS A 1 194 ? -9.813 11.184 12.580 1.00 80.38 194 CYS A O 1
ATOM 1541 N N . HIS A 1 195 ? -10.258 9.362 11.363 1.00 84.25 195 HIS A N 1
ATOM 1542 C CA . HIS A 1 195 ? -9.453 8.441 12.172 1.00 84.25 195 HIS A CA 1
ATOM 1543 C C . HIS A 1 195 ? -8.571 7.571 11.289 1.00 84.25 195 HIS A C 1
ATOM 1545 O O . HIS A 1 195 ? -8.996 7.112 10.239 1.00 84.25 195 HIS A O 1
ATOM 1551 N N . ASP A 1 196 ? -7.367 7.231 11.724 1.00 82.56 196 ASP A N 1
ATOM 1552 C CA . ASP A 1 196 ? -6.575 6.259 10.983 1.00 82.56 196 ASP A CA 1
ATOM 1553 C C . ASP A 1 196 ? -7.116 4.816 11.162 1.00 82.56 196 ASP A C 1
ATOM 1555 O O . ASP A 1 196 ? -7.819 4.470 12.119 1.00 82.56 196 ASP A O 1
ATOM 1559 N N . MET A 1 197 ? -6.758 3.928 10.231 1.00 84.44 197 MET A N 1
ATOM 1560 C CA . MET A 1 197 ? -7.188 2.522 10.251 1.00 84.44 197 MET A CA 1
ATOM 1561 C C . MET A 1 197 ? -6.695 1.753 11.490 1.00 84.44 197 MET A C 1
ATOM 1563 O O . MET A 1 197 ? -7.374 0.839 11.959 1.00 84.44 197 MET A O 1
ATOM 1567 N N . ARG A 1 198 ? -5.518 2.092 12.029 1.00 81.94 198 ARG A N 1
ATOM 1568 C CA . ARG A 1 198 ? -4.964 1.437 13.222 1.00 81.94 198 ARG A CA 1
ATOM 1569 C C . ARG A 1 198 ? -5.833 1.760 14.435 1.00 81.94 198 ARG A C 1
ATOM 1571 O O . ARG A 1 198 ? -6.168 0.843 15.179 1.00 81.94 198 ARG A O 1
ATOM 1578 N N . THR A 1 199 ? -6.266 3.006 14.583 1.00 84.25 199 THR A N 1
ATOM 1579 C CA . THR A 1 199 ? -7.178 3.446 15.642 1.00 84.25 199 THR A CA 1
ATOM 1580 C C . THR A 1 199 ? -8.510 2.702 15.565 1.00 84.25 199 THR A C 1
ATOM 1582 O O . THR A 1 199 ? -8.956 2.128 16.565 1.00 84.25 199 THR A O 1
ATOM 1585 N N . ILE A 1 200 ? -9.105 2.608 14.370 1.00 85.81 200 ILE A N 1
ATOM 1586 C CA . ILE A 1 200 ? -10.377 1.897 14.144 1.00 85.81 200 ILE A CA 1
ATOM 1587 C C . ILE A 1 200 ? -10.272 0.418 14.562 1.00 85.81 200 ILE A C 1
ATOM 1589 O O . ILE A 1 200 ? -11.147 -0.109 15.261 1.00 85.81 200 ILE A O 1
ATOM 1593 N N . LEU A 1 201 ? -9.188 -0.252 14.162 1.00 87.50 201 LEU A N 1
ATOM 1594 C CA . LEU A 1 201 ? -8.991 -1.693 14.352 1.00 87.50 201 LEU A CA 1
ATOM 1595 C C . LEU A 1 201 ? -8.244 -2.062 15.644 1.00 87.50 201 LEU A C 1
ATOM 1597 O O . LEU A 1 201 ? -8.019 -3.242 15.896 1.00 87.50 201 LEU A O 1
ATOM 1601 N N . SER A 1 202 ? -7.881 -1.086 16.475 1.00 80.31 202 SER A N 1
ATOM 1602 C CA . SER A 1 202 ? -7.065 -1.274 17.688 1.00 80.31 202 SER A CA 1
ATOM 1603 C C . SER A 1 202 ? -7.658 -2.277 18.683 1.00 80.31 202 SER A C 1
ATOM 1605 O O . SER A 1 202 ? -6.939 -3.028 19.344 1.00 80.31 202 SER A O 1
ATOM 1607 N N . THR A 1 203 ? -8.986 -2.302 18.787 1.00 78.69 203 THR A N 1
ATOM 1608 C CA . THR A 1 203 ? -9.710 -3.112 19.765 1.00 78.69 203 THR A CA 1
ATOM 1609 C C . THR A 1 203 ? -10.597 -4.131 19.047 1.00 78.69 203 THR A C 1
ATOM 1611 O O . THR A 1 203 ? -11.536 -3.730 18.357 1.00 78.69 203 THR A O 1
ATOM 1614 N N . PRO A 1 204 ? -10.362 -5.446 19.198 1.00 77.50 204 PRO A N 1
ATOM 1615 C CA . PRO A 1 204 ? -11.282 -6.453 18.681 1.00 77.50 204 PRO A CA 1
ATOM 1616 C C . PRO A 1 204 ? -12.615 -6.390 19.438 1.00 77.50 204 PRO A C 1
ATOM 1618 O O . PRO A 1 204 ? -12.641 -6.210 20.656 1.00 77.50 204 PRO A O 1
ATOM 1621 N N . ARG A 1 205 ? -13.732 -6.542 18.721 1.00 85.31 205 ARG A N 1
ATOM 1622 C CA . ARG A 1 205 ? -15.091 -6.449 19.278 1.00 85.31 205 ARG A CA 1
ATOM 1623 C C . ARG A 1 205 ? -15.945 -7.635 18.837 1.00 85.31 205 ARG A C 1
ATOM 1625 O O . ARG A 1 205 ? -15.626 -8.317 17.866 1.00 85.31 205 ARG A O 1
ATOM 1632 N N . THR A 1 206 ? -17.028 -7.881 19.571 1.00 87.12 206 THR A N 1
ATOM 1633 C CA . THR A 1 206 ? -18.088 -8.808 19.151 1.00 87.12 206 THR A CA 1
ATOM 1634 C C . THR A 1 206 ? -18.899 -8.202 18.003 1.00 87.12 206 THR A C 1
ATOM 1636 O O . THR A 1 206 ? -18.835 -6.993 17.778 1.00 87.12 206 THR A O 1
ATOM 1639 N N . GLY A 1 207 ? -19.677 -9.018 17.285 1.00 84.31 207 GLY A N 1
ATOM 1640 C CA . GLY A 1 207 ? -20.470 -8.546 16.143 1.00 84.31 207 GLY A CA 1
ATOM 1641 C C . GLY A 1 207 ? -21.435 -7.415 16.494 1.00 84.31 207 GLY A C 1
ATOM 1642 O O . GLY A 1 207 ? -21.355 -6.347 15.891 1.00 84.31 207 GLY A O 1
ATOM 1643 N N . ALA A 1 208 ? -22.253 -7.597 17.535 1.00 86.12 208 ALA A N 1
ATOM 1644 C CA . ALA A 1 208 ? -23.154 -6.552 18.026 1.00 86.12 208 ALA A CA 1
ATOM 1645 C C . ALA A 1 208 ? -22.400 -5.266 18.413 1.00 86.12 208 ALA A C 1
ATOM 1647 O O . ALA A 1 208 ? -22.772 -4.172 18.006 1.00 86.12 208 ALA A O 1
ATOM 1648 N N . ARG A 1 209 ? -21.247 -5.381 19.088 1.00 88.38 209 ARG A N 1
ATOM 1649 C CA . ARG A 1 209 ? -20.434 -4.206 19.444 1.00 88.38 209 ARG A CA 1
ATOM 1650 C C . ARG A 1 209 ? -19.823 -3.494 18.238 1.00 88.38 209 ARG A C 1
ATOM 1652 O O . ARG A 1 209 ? -19.571 -2.292 18.320 1.00 88.38 209 ARG A O 1
ATOM 1659 N N . TRP A 1 210 ? -19.536 -4.210 17.150 1.00 92.50 210 TRP A N 1
ATOM 1660 C CA . TRP A 1 210 ? -19.144 -3.580 15.890 1.00 92.50 210 TRP A CA 1
ATOM 1661 C C . TRP A 1 210 ? -20.314 -2.830 15.263 1.00 92.50 210 TRP A C 1
ATOM 1663 O O . TRP A 1 210 ? -20.119 -1.696 14.839 1.00 92.50 210 TRP A O 1
ATOM 1673 N N . HIS A 1 211 ? -21.510 -3.420 15.244 1.00 93.69 211 HIS A N 1
ATOM 1674 C CA . HIS A 1 211 ? -22.722 -2.749 14.779 1.00 93.69 211 HIS A CA 1
ATOM 1675 C C . HIS A 1 211 ? -22.974 -1.442 15.542 1.00 93.69 211 HIS A C 1
ATOM 1677 O O . HIS A 1 211 ? -23.006 -0.379 14.925 1.00 93.69 211 HIS A O 1
ATOM 1683 N N . ASP A 1 212 ? -23.006 -1.497 16.876 1.00 90.31 212 ASP A N 1
ATOM 1684 C CA . ASP A 1 212 ? -23.229 -0.323 17.728 1.00 90.31 212 ASP A CA 1
ATOM 1685 C C . ASP A 1 212 ? -22.190 0.773 17.481 1.00 90.31 212 ASP A C 1
ATOM 1687 O O . ASP A 1 212 ? -22.499 1.964 17.476 1.00 90.31 212 ASP A O 1
ATOM 1691 N N . LEU A 1 213 ? -20.925 0.388 17.275 1.00 91.06 213 LEU A N 1
ATOM 1692 C CA . LEU A 1 213 ? -19.873 1.347 16.963 1.00 91.06 213 LEU A CA 1
ATOM 1693 C C . LEU A 1 213 ? -20.129 2.039 15.622 1.00 91.06 213 LEU A C 1
ATOM 1695 O O . LEU A 1 213 ? -19.995 3.257 15.555 1.00 91.06 213 LEU A O 1
ATOM 1699 N N . VAL A 1 214 ? -20.480 1.284 14.578 1.00 93.69 214 VAL A N 1
ATOM 1700 C CA . VAL A 1 214 ? -20.744 1.842 13.244 1.00 93.69 214 VAL A CA 1
ATOM 1701 C C . VAL A 1 214 ? -21.956 2.775 13.281 1.00 93.69 214 VAL A C 1
ATOM 1703 O O . VAL A 1 214 ? -21.868 3.869 12.733 1.00 93.69 214 VAL A O 1
ATOM 1706 N N . VAL A 1 215 ? -23.031 2.407 13.986 1.00 93.31 215 VAL A N 1
ATOM 1707 C CA . VAL A 1 215 ? -24.208 3.273 14.190 1.00 93.31 215 VAL A CA 1
ATOM 1708 C C . VAL A 1 215 ? -23.818 4.566 14.910 1.00 93.31 215 VAL A C 1
ATOM 1710 O O . VAL A 1 215 ? -24.106 5.656 14.426 1.00 93.31 215 VAL A O 1
ATOM 1713 N N . ARG A 1 216 ? -23.045 4.489 16.001 1.00 91.94 216 ARG A N 1
ATOM 1714 C CA . ARG A 1 216 ? -22.568 5.703 16.690 1.00 91.94 216 ARG A CA 1
ATOM 1715 C C . ARG A 1 216 ? -21.690 6.591 15.814 1.00 91.94 216 ARG A C 1
ATOM 1717 O O . ARG A 1 216 ? -21.681 7.801 16.005 1.00 91.94 216 ARG A O 1
ATOM 1724 N N . MET A 1 217 ? -20.894 6.010 14.915 1.00 91.06 217 MET A N 1
ATOM 1725 C CA . MET A 1 217 ? -20.086 6.793 13.974 1.00 91.06 217 MET A CA 1
ATOM 1726 C C . MET A 1 217 ? -20.948 7.406 12.870 1.00 91.06 217 MET A C 1
ATOM 1728 O O . MET A 1 217 ? -20.671 8.522 12.451 1.00 91.06 217 MET A O 1
ATOM 1732 N N . GLN A 1 218 ? -22.006 6.718 12.438 1.00 91.06 218 GLN A N 1
ATOM 1733 C CA . GLN A 1 218 ? -22.989 7.259 11.504 1.00 91.06 218 GLN A CA 1
ATOM 1734 C C . GLN A 1 218 ? -23.709 8.491 12.072 1.00 91.06 218 GLN A C 1
ATOM 1736 O O . GLN A 1 218 ? -23.951 9.445 11.340 1.00 91.06 218 GLN A O 1
ATOM 1741 N N . GLU A 1 219 ? -24.062 8.468 13.357 1.00 89.12 219 GLU A N 1
ATOM 1742 C CA . GLU A 1 219 ? -24.788 9.558 14.023 1.00 89.12 219 GLU A CA 1
ATOM 1743 C C . GLU A 1 219 ? -23.915 10.787 14.315 1.00 89.12 219 GLU A C 1
ATOM 1745 O O . GLU A 1 219 ? -24.435 11.867 14.609 1.00 89.12 219 GLU A O 1
ATOM 1750 N N . LYS A 1 220 ? -22.585 10.649 14.257 1.00 86.25 220 LYS A N 1
ATOM 1751 C CA . LYS A 1 220 ? -21.678 11.768 14.508 1.00 86.25 220 LYS A CA 1
ATOM 1752 C C . LYS A 1 220 ? -21.676 12.735 13.320 1.00 86.25 220 LYS A C 1
ATOM 1754 O O . LYS A 1 220 ? -21.483 12.297 12.187 1.00 86.25 220 LYS A O 1
ATOM 1759 N N . PRO A 1 221 ? -21.824 14.052 13.562 1.00 77.69 221 PRO A N 1
ATOM 1760 C CA . PRO A 1 221 ? -21.650 15.046 12.515 1.00 77.69 221 PRO A CA 1
ATOM 1761 C C . PRO A 1 221 ? -20.227 1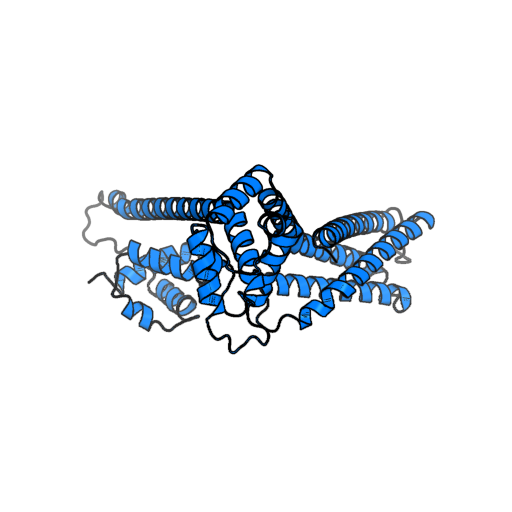4.968 11.960 1.00 77.69 221 PRO A C 1
ATOM 1763 O O . PRO A 1 221 ? -19.263 15.086 12.717 1.00 77.69 221 PRO A O 1
ATOM 1766 N N . ASP A 1 222 ? -20.105 14.787 10.649 1.00 74.62 222 ASP A N 1
ATOM 1767 C CA . ASP A 1 222 ? -18.835 14.881 9.935 1.00 74.62 222 ASP A CA 1
ATOM 1768 C C . ASP A 1 222 ? -18.801 16.227 9.191 1.00 74.62 222 ASP A C 1
ATOM 1770 O O . ASP A 1 222 ? -19.424 16.355 8.134 1.00 74.62 222 ASP A O 1
ATOM 1774 N N . PRO A 1 223 ? -18.124 17.258 9.734 1.00 69.75 223 PRO A N 1
ATOM 1775 C CA . PRO A 1 223 ? -18.038 18.563 9.084 1.00 69.75 223 PRO A CA 1
ATOM 1776 C C . PRO A 1 223 ? -17.164 18.543 7.818 1.00 69.75 223 PRO A C 1
ATOM 1778 O O . PRO A 1 223 ? -17.156 19.524 7.077 1.00 69.75 223 PRO A O 1
ATOM 1781 N N . PHE A 1 224 ? -16.439 17.449 7.561 1.00 67.06 224 PHE A N 1
ATOM 1782 C CA . PHE A 1 224 ? -15.497 17.309 6.453 1.00 67.06 224 PHE A CA 1
ATOM 1783 C C . PHE A 1 224 ? -16.027 16.417 5.318 1.00 67.06 224 PHE A C 1
ATOM 1785 O O . PHE A 1 224 ? -15.463 16.433 4.223 1.00 67.06 224 PHE A O 1
ATOM 1792 N N . SER A 1 225 ? -17.122 15.675 5.524 1.00 67.81 225 SER A N 1
ATOM 1793 C CA . SER A 1 225 ? -17.712 14.800 4.503 1.00 67.81 225 SER A CA 1
ATOM 1794 C C . SER A 1 225 ? -19.015 15.345 3.925 1.00 67.81 225 SER A C 1
ATOM 1796 O O . SER A 1 225 ? -20.001 15.578 4.618 1.00 67.81 225 SER A O 1
ATOM 1798 N N . SER A 1 226 ? -19.056 15.450 2.596 1.00 69.56 226 SER A N 1
ATOM 1799 C CA . SER A 1 226 ? -20.267 15.770 1.830 1.00 69.56 226 SER A CA 1
ATOM 1800 C C . SER A 1 226 ? -21.215 14.576 1.646 1.00 69.56 226 SER A C 1
ATOM 1802 O O . SER A 1 226 ? -22.301 14.735 1.090 1.00 69.56 226 SER A O 1
ATOM 1804 N N . ASN A 1 227 ? -20.822 13.374 2.087 1.00 78.44 227 ASN A N 1
ATOM 1805 C CA . ASN A 1 227 ? -21.587 12.141 1.901 1.00 78.44 227 ASN A CA 1
ATOM 1806 C C . ASN A 1 227 ? -21.514 11.244 3.155 1.00 78.44 227 ASN A C 1
ATOM 1808 O O . ASN A 1 227 ? -20.718 10.293 3.184 1.00 78.44 227 ASN A O 1
ATOM 1812 N N . PRO A 1 228 ? -22.340 11.513 4.185 1.00 84.25 228 PRO A N 1
ATOM 1813 C CA . PRO A 1 228 ? -22.351 10.734 5.422 1.00 84.25 228 PRO A CA 1
ATOM 1814 C C . PRO A 1 228 ? -22.722 9.264 5.177 1.00 84.25 228 PRO A C 1
ATOM 1816 O O . PRO A 1 228 ? -23.234 8.886 4.118 1.00 84.25 228 PRO A O 1
ATOM 1819 N N . LEU A 1 229 ? -22.422 8.391 6.141 1.00 89.56 229 LEU A N 1
ATOM 1820 C CA . LEU A 1 229 ? -22.754 6.966 6.050 1.00 89.56 229 LEU A CA 1
ATOM 1821 C C . LEU A 1 229 ? -24.283 6.779 6.036 1.00 89.56 229 LEU A C 1
ATOM 1823 O O . LEU A 1 229 ? -24.976 7.239 6.939 1.00 89.56 229 LEU A O 1
ATOM 1827 N N . ALA A 1 230 ? -24.830 6.113 5.016 1.00 90.50 230 ALA A N 1
ATOM 1828 C CA . ALA A 1 230 ? -26.272 5.869 4.930 1.00 90.50 230 ALA A CA 1
ATOM 1829 C C . ALA A 1 230 ? -26.684 4.622 5.733 1.00 90.50 230 ALA A C 1
ATOM 1831 O O . ALA A 1 230 ? -25.908 3.681 5.864 1.00 90.50 230 ALA A O 1
ATOM 1832 N N . THR A 1 231 ? -27.935 4.549 6.202 1.00 91.50 231 THR A N 1
ATOM 1833 C CA . THR A 1 231 ? -28.412 3.429 7.046 1.00 91.50 231 THR A CA 1
ATOM 1834 C C . THR A 1 231 ? -28.261 2.074 6.359 1.00 91.50 231 THR A C 1
ATOM 1836 O O . THR A 1 231 ? -27.764 1.126 6.950 1.00 91.50 231 THR A O 1
ATOM 1839 N N . LYS A 1 232 ? -28.548 2.000 5.055 1.00 91.94 232 LYS A N 1
ATOM 1840 C CA . LYS A 1 232 ? -28.335 0.792 4.234 1.00 91.94 232 LYS A CA 1
ATOM 1841 C C . LYS A 1 232 ? -26.863 0.388 4.051 1.00 91.94 232 LYS A C 1
ATOM 1843 O O . LYS A 1 232 ? -26.584 -0.679 3.515 1.00 91.94 232 LYS A O 1
ATOM 1848 N N . GLU A 1 233 ? -25.921 1.266 4.392 1.00 94.62 233 GLU A N 1
ATOM 1849 C CA . GLU A 1 233 ? -24.477 1.032 4.274 1.00 94.62 233 GLU A CA 1
ATOM 1850 C C . GLU A 1 233 ? -23.876 0.463 5.562 1.00 94.62 233 GLU A C 1
ATOM 1852 O O . GLU A 1 233 ? -22.879 -0.256 5.485 1.00 94.62 233 GLU A O 1
ATOM 1857 N N . VAL A 1 234 ? -24.510 0.718 6.713 1.00 95.38 234 VAL A N 1
ATOM 1858 C CA . VAL A 1 234 ? -24.099 0.197 8.026 1.00 95.38 234 VAL A CA 1
ATOM 1859 C C . VAL A 1 234 ? -23.896 -1.324 8.004 1.00 95.38 234 VAL A C 1
ATOM 1861 O O . VAL A 1 234 ? -22.799 -1.758 8.367 1.00 95.38 234 VAL A O 1
ATOM 1864 N N . PRO A 1 235 ? -24.835 -2.146 7.483 1.00 96.56 235 PRO A N 1
ATOM 1865 C CA . PRO A 1 235 ? -24.687 -3.599 7.524 1.00 96.56 235 PRO A CA 1
ATOM 1866 C C . PRO A 1 235 ? -23.463 -4.104 6.750 1.00 96.56 235 PRO A C 1
ATOM 1868 O O . PRO A 1 235 ? -22.802 -5.045 7.184 1.00 96.56 235 PRO A O 1
ATOM 1871 N N . TYR A 1 236 ? -23.092 -3.447 5.643 1.00 97.12 236 TYR A N 1
ATOM 1872 C CA . TYR A 1 236 ? -21.903 -3.814 4.863 1.00 97.12 236 TYR A CA 1
ATOM 1873 C C . TYR A 1 236 ? -20.610 -3.568 5.643 1.00 97.12 236 TYR A C 1
ATOM 1875 O O . TYR A 1 236 ? -19.708 -4.408 5.627 1.00 97.12 236 TYR A O 1
ATOM 1883 N N . VAL A 1 237 ? -20.505 -2.424 6.328 1.00 96.00 237 VAL A N 1
ATOM 1884 C CA . VAL A 1 237 ? -19.327 -2.100 7.147 1.00 96.00 237 VAL A CA 1
ATOM 1885 C C . VAL A 1 237 ? -19.239 -3.061 8.331 1.00 96.00 237 VAL A C 1
ATOM 1887 O O . VAL A 1 237 ? -18.173 -3.622 8.584 1.00 96.00 237 VAL A O 1
ATOM 1890 N N . THR A 1 238 ? -20.361 -3.316 9.009 1.00 96.31 238 THR A N 1
ATOM 1891 C CA . THR A 1 238 ? -20.443 -4.271 10.120 1.00 96.31 238 THR A CA 1
ATOM 1892 C C . THR A 1 238 ? -20.019 -5.676 9.692 1.00 96.31 238 THR A C 1
ATOM 1894 O O . THR A 1 238 ? -19.148 -6.264 10.334 1.00 96.31 238 THR A O 1
ATOM 1897 N N . ALA A 1 239 ? -20.557 -6.195 8.585 1.00 96.94 239 ALA A N 1
ATOM 1898 C CA . ALA A 1 239 ? -20.197 -7.510 8.056 1.00 96.94 239 ALA A CA 1
ATOM 1899 C C . ALA A 1 239 ? -18.697 -7.620 7.754 1.00 96.94 239 ALA A C 1
ATOM 1901 O O . ALA A 1 239 ? -18.053 -8.595 8.146 1.00 96.94 239 ALA A O 1
ATOM 1902 N N . TYR A 1 240 ? -18.112 -6.591 7.133 1.00 96.50 240 TYR A N 1
ATOM 1903 C CA . TYR A 1 240 ? -16.679 -6.565 6.856 1.00 96.50 240 TYR A CA 1
ATOM 1904 C C . TYR A 1 240 ? -15.830 -6.555 8.139 1.00 96.50 240 TYR A C 1
ATOM 1906 O O . TYR A 1 240 ? -14.890 -7.341 8.247 1.00 96.50 240 TYR A O 1
ATOM 1914 N N . LEU A 1 241 ? -16.175 -5.727 9.134 1.00 94.88 241 LEU A N 1
ATOM 1915 C CA . LEU A 1 241 ? -15.468 -5.666 10.424 1.00 94.88 241 LEU A CA 1
ATOM 1916 C C . LEU A 1 241 ? -15.531 -7.002 11.181 1.00 94.88 241 LEU A C 1
ATOM 1918 O O . LEU A 1 241 ? -14.528 -7.457 11.740 1.00 94.88 241 LEU A O 1
ATOM 1922 N N . ILE A 1 242 ? -16.683 -7.678 11.148 1.00 93.38 242 ILE A N 1
ATOM 1923 C CA . ILE A 1 242 ? -16.835 -9.030 11.699 1.00 93.38 242 ILE A CA 1
ATOM 1924 C C . ILE A 1 242 ? -15.936 -10.007 10.944 1.00 93.38 242 ILE A C 1
ATOM 1926 O O . ILE A 1 242 ? -15.235 -10.796 11.584 1.00 93.38 242 ILE A O 1
ATOM 1930 N N . ALA A 1 243 ? -15.910 -9.947 9.611 1.00 94.06 243 ALA A N 1
ATOM 1931 C CA . ALA A 1 243 ? -15.121 -10.846 8.773 1.00 94.06 243 ALA A CA 1
ATOM 1932 C C . ALA A 1 243 ? -13.611 -10.742 9.028 1.00 94.06 243 ALA A C 1
ATOM 1934 O O . ALA A 1 243 ? -12.935 -11.767 9.006 1.00 94.06 243 ALA A O 1
ATOM 1935 N N . ILE A 1 244 ? -13.099 -9.548 9.349 1.00 92.56 244 ILE A N 1
ATOM 1936 C CA . ILE A 1 244 ? -11.678 -9.323 9.675 1.00 92.56 244 ILE A CA 1
ATOM 1937 C C . ILE A 1 244 ? -11.348 -9.442 11.172 1.00 92.56 244 ILE A C 1
ATOM 1939 O O . ILE A 1 244 ? -10.196 -9.288 11.567 1.00 92.56 244 ILE A O 1
ATOM 1943 N N . THR A 1 245 ? -12.326 -9.701 12.042 1.00 90.00 245 THR A N 1
ATOM 1944 C CA . THR A 1 245 ? -12.084 -9.761 13.495 1.00 90.00 245 THR A CA 1
ATOM 1945 C C . THR A 1 245 ? -11.050 -10.824 13.916 1.00 90.00 245 THR A C 1
ATOM 1947 O O . THR A 1 245 ? -10.210 -10.494 14.758 1.00 90.00 245 THR A O 1
ATOM 1950 N N . PRO A 1 246 ? -11.024 -12.051 13.352 1.00 86.94 246 PRO A N 1
ATOM 1951 C CA . PRO A 1 246 ? -9.988 -13.039 13.678 1.00 86.94 246 PRO A CA 1
ATOM 1952 C C . PRO A 1 246 ? -8.566 -12.531 13.396 1.00 86.94 246 PRO A C 1
ATOM 1954 O O . PRO A 1 246 ? -7.654 -12.731 14.198 1.00 86.94 246 PRO A O 1
ATOM 1957 N N . ASP A 1 247 ? -8.388 -11.796 12.297 1.00 84.00 247 ASP A N 1
ATOM 1958 C CA . ASP A 1 247 ? -7.134 -11.130 11.944 1.00 84.00 247 ASP A CA 1
ATOM 1959 C C . ASP A 1 247 ? -6.710 -10.083 12.975 1.00 84.00 247 ASP A C 1
ATOM 1961 O O . ASP A 1 247 ? -5.550 -10.062 13.399 1.00 84.00 247 ASP A O 1
ATOM 1965 N N . ILE A 1 248 ? -7.653 -9.240 13.411 1.00 83.25 248 ILE A N 1
ATOM 1966 C CA . ILE A 1 248 ? -7.417 -8.218 14.441 1.00 83.25 248 ILE A CA 1
ATOM 1967 C C . ILE A 1 248 ? -6.968 -8.887 15.745 1.00 83.25 248 ILE A C 1
ATOM 1969 O O . ILE A 1 248 ? -5.987 -8.466 16.361 1.00 83.25 248 ILE A O 1
ATOM 1973 N N . GLN A 1 249 ? -7.645 -9.965 16.149 1.00 80.88 249 GLN A N 1
ATOM 1974 C CA . GLN A 1 249 ? -7.299 -10.728 17.349 1.00 80.88 249 GLN A CA 1
ATOM 1975 C C . GLN A 1 249 ? -5.905 -11.356 17.247 1.00 80.88 249 GLN A C 1
ATOM 1977 O O . GLN A 1 249 ? -5.107 -11.230 18.177 1.00 80.88 249 GLN A O 1
ATOM 1982 N N . ALA A 1 250 ? -5.583 -11.983 16.113 1.00 80.94 250 ALA A N 1
ATOM 1983 C CA . ALA A 1 250 ? -4.268 -12.568 15.877 1.00 80.94 250 ALA A CA 1
ATOM 1984 C C . ALA A 1 250 ? -3.160 -11.503 15.885 1.00 80.94 250 ALA A C 1
ATOM 1986 O O . ALA A 1 250 ? -2.095 -11.724 16.460 1.00 80.94 250 ALA A O 1
ATOM 1987 N N . SER A 1 251 ? -3.413 -10.332 15.291 1.00 77.94 251 SER A N 1
ATOM 1988 C CA . SER A 1 251 ? -2.474 -9.208 15.308 1.00 77.94 251 SER A CA 1
ATOM 1989 C C . SER A 1 251 ? -2.241 -8.676 16.717 1.00 77.94 251 SER A C 1
ATOM 1991 O O . SER A 1 251 ? -1.095 -8.454 17.095 1.00 77.94 251 SER A O 1
ATOM 1993 N N . ARG A 1 252 ? -3.303 -8.530 17.518 1.00 79.81 252 ARG A N 1
ATOM 1994 C CA . ARG A 1 252 ? -3.192 -8.107 18.919 1.00 79.81 252 ARG A CA 1
ATOM 1995 C C . ARG A 1 252 ? -2.418 -9.122 19.755 1.00 79.81 252 ARG A C 1
ATOM 1997 O O . ARG A 1 252 ? -1.566 -8.723 20.535 1.00 79.81 252 ARG A O 1
ATOM 2004 N N . LYS A 1 253 ? -2.668 -10.422 19.563 1.00 77.81 253 LYS A N 1
ATOM 2005 C CA . LYS A 1 253 ? -1.923 -11.485 20.252 1.00 77.81 253 LYS A CA 1
ATOM 2006 C C . LYS A 1 253 ? -0.427 -11.420 19.937 1.00 77.81 253 LYS A C 1
ATOM 2008 O O . LYS A 1 253 ? 0.373 -11.499 20.857 1.00 77.81 253 LYS A O 1
ATOM 2013 N N . ARG A 1 254 ? -0.057 -11.240 18.662 1.00 80.12 254 ARG A N 1
ATOM 2014 C CA . ARG A 1 254 ? 1.349 -11.059 18.262 1.00 80.12 254 ARG A CA 1
ATOM 2015 C C . ARG A 1 254 ? 1.968 -9.813 18.886 1.00 80.12 254 ARG A C 1
ATOM 2017 O O . ARG A 1 254 ? 3.085 -9.905 19.366 1.00 80.12 254 ARG A O 1
ATOM 2024 N N . LYS A 1 255 ? 1.245 -8.686 18.911 1.00 75.44 255 LYS A N 1
ATOM 2025 C CA . LYS A 1 255 ? 1.743 -7.453 19.535 1.00 75.44 255 LYS A CA 1
ATOM 2026 C C . LYS A 1 255 ? 2.027 -7.656 21.025 1.00 75.44 255 LYS A C 1
ATOM 2028 O O . LYS A 1 255 ? 3.107 -7.324 21.473 1.00 75.44 255 LYS A O 1
ATOM 2033 N N . VAL A 1 256 ? 1.092 -8.267 21.754 1.00 77.50 256 VAL A N 1
ATOM 2034 C CA . VAL A 1 256 ? 1.264 -8.566 23.186 1.00 77.50 256 VAL A CA 1
ATOM 2035 C C . VAL A 1 256 ? 2.448 -9.505 23.426 1.00 77.50 256 VAL A C 1
ATOM 2037 O O . VAL A 1 256 ? 3.162 -9.337 24.405 1.00 77.50 256 VAL A O 1
ATOM 2040 N N . GLU A 1 257 ? 2.667 -10.491 22.554 1.00 80.94 257 GLU A N 1
ATOM 2041 C CA . GLU A 1 257 ? 3.838 -11.370 22.662 1.00 80.94 257 GLU A CA 1
ATOM 2042 C C . GLU A 1 257 ? 5.144 -10.603 22.431 1.00 80.94 257 GLU A C 1
ATOM 2044 O O . GLU A 1 257 ? 6.063 -10.721 23.227 1.00 80.94 257 GLU A O 1
ATOM 2049 N N . GLN A 1 258 ? 5.196 -9.751 21.405 1.00 77.00 258 GLN A N 1
ATOM 2050 C CA . GLN A 1 258 ? 6.355 -8.899 21.127 1.00 77.00 258 GLN A CA 1
ATOM 2051 C C . GLN A 1 258 ? 6.635 -7.903 22.257 1.00 77.00 258 GLN A C 1
ATOM 2053 O O . GLN A 1 258 ? 7.789 -7.691 22.606 1.00 77.00 258 GLN A O 1
ATOM 2058 N N . GLU A 1 259 ? 5.592 -7.302 22.834 1.00 76.06 259 GLU A N 1
ATOM 2059 C CA . GLU A 1 259 ? 5.707 -6.422 24.002 1.00 76.06 259 GLU A CA 1
ATOM 2060 C C . GLU A 1 259 ? 6.296 -7.194 25.190 1.00 76.06 259 GLU A C 1
ATOM 2062 O O . GLU A 1 259 ? 7.244 -6.722 25.799 1.00 76.06 259 GLU A O 1
ATOM 2067 N N . ARG A 1 260 ? 5.841 -8.427 25.451 1.00 82.06 260 ARG A N 1
ATOM 2068 C CA . ARG A 1 260 ? 6.416 -9.286 26.502 1.00 82.06 260 ARG A CA 1
ATOM 2069 C C . ARG A 1 260 ? 7.859 -9.689 26.235 1.00 82.06 260 ARG A C 1
ATOM 2071 O O . ARG A 1 260 ? 8.650 -9.728 27.168 1.00 82.06 260 ARG A O 1
ATOM 2078 N N . GLU A 1 261 ? 8.199 -10.026 24.992 1.00 78.88 261 GLU A N 1
ATOM 2079 C CA . GLU A 1 261 ? 9.577 -10.334 24.600 1.00 78.88 261 GLU A CA 1
ATOM 2080 C C . GLU A 1 261 ? 10.479 -9.113 24.816 1.00 78.88 261 GLU A C 1
ATOM 2082 O O . GLU A 1 261 ? 11.558 -9.246 25.391 1.00 78.88 261 GLU A O 1
ATOM 2087 N N . ARG A 1 262 ? 10.018 -7.920 24.417 1.00 76.06 262 ARG A N 1
ATOM 2088 C CA . ARG A 1 262 ? 10.719 -6.649 24.638 1.00 76.06 262 ARG A CA 1
ATOM 2089 C C . ARG A 1 262 ? 10.890 -6.360 26.126 1.00 76.06 262 ARG A C 1
ATOM 2091 O O . ARG A 1 262 ? 12.009 -6.082 26.544 1.00 76.06 262 ARG A O 1
ATOM 2098 N N . ASP A 1 263 ? 9.822 -6.476 26.909 1.00 80.38 263 ASP A N 1
ATOM 2099 C CA . ASP A 1 263 ? 9.846 -6.257 28.356 1.00 80.38 263 ASP A CA 1
ATOM 2100 C C . ASP A 1 263 ? 10.808 -7.245 29.033 1.00 80.38 263 ASP A C 1
ATOM 2102 O O . ASP A 1 263 ? 11.624 -6.841 29.852 1.00 80.38 263 ASP A O 1
ATOM 2106 N N . ALA A 1 264 ? 10.809 -8.521 28.630 1.00 82.62 264 ALA A N 1
ATOM 2107 C CA . ALA A 1 264 ? 11.734 -9.525 29.154 1.00 82.62 264 ALA A CA 1
ATOM 2108 C C . ALA A 1 264 ? 13.201 -9.229 28.795 1.00 82.62 264 ALA A C 1
ATOM 2110 O O . ALA A 1 264 ? 14.090 -9.420 29.626 1.00 82.62 264 ALA A O 1
ATOM 2111 N N . VAL A 1 265 ? 13.473 -8.758 27.572 1.00 79.06 265 VAL A N 1
ATOM 2112 C CA . VAL A 1 265 ? 14.814 -8.303 27.170 1.00 79.06 265 VAL A CA 1
ATOM 2113 C C . VAL A 1 265 ? 15.222 -7.085 27.994 1.00 79.06 265 VAL A C 1
ATOM 2115 O O . VAL A 1 265 ? 16.334 -7.053 28.512 1.00 79.06 265 VAL A O 1
ATOM 2118 N N . GLN A 1 266 ? 14.324 -6.117 28.176 1.00 75.50 266 GLN A N 1
ATOM 2119 C CA . GLN A 1 266 ? 14.588 -4.917 28.961 1.00 75.50 266 GLN A CA 1
ATOM 2120 C C . GLN A 1 266 ? 14.842 -5.253 30.436 1.00 75.50 266 GLN A C 1
ATOM 2122 O O . GLN A 1 266 ? 15.836 -4.801 30.999 1.00 75.50 266 GLN A O 1
ATOM 2127 N N . GLU A 1 267 ? 14.019 -6.106 31.047 1.00 81.12 267 GLU A N 1
ATOM 2128 C CA . GLU A 1 267 ? 14.215 -6.619 32.406 1.00 81.12 267 GLU A CA 1
ATOM 2129 C C . GLU A 1 267 ? 15.548 -7.364 32.546 1.00 81.12 267 GLU A C 1
ATOM 2131 O O . GLU A 1 267 ? 16.270 -7.158 33.523 1.00 81.12 267 GLU A O 1
ATOM 2136 N N . ALA A 1 268 ? 15.916 -8.200 31.569 1.00 78.62 268 ALA A N 1
ATOM 2137 C CA . ALA A 1 268 ? 17.195 -8.904 31.567 1.00 78.62 268 ALA A CA 1
ATOM 2138 C C . ALA A 1 268 ? 18.383 -7.936 31.463 1.00 78.62 268 ALA A C 1
ATOM 2140 O O . ALA A 1 268 ? 19.366 -8.100 32.190 1.00 78.62 268 ALA A O 1
ATOM 2141 N N . THR A 1 269 ? 18.284 -6.911 30.614 1.00 73.62 269 THR A N 1
ATOM 2142 C CA . THR A 1 269 ? 19.290 -5.850 30.481 1.00 73.62 269 THR A CA 1
ATOM 2143 C C . THR A 1 269 ? 19.422 -5.056 31.781 1.00 73.62 269 THR A C 1
ATOM 2145 O O . THR A 1 269 ? 20.532 -4.909 32.292 1.00 73.62 269 THR A O 1
ATOM 2148 N N . VAL A 1 270 ? 18.309 -4.633 32.390 1.00 77.62 270 VAL A N 1
ATOM 2149 C CA . VAL A 1 270 ? 18.294 -3.931 33.686 1.00 77.62 270 VAL A CA 1
ATOM 2150 C C . VAL A 1 270 ? 18.886 -4.808 34.794 1.00 77.62 270 VAL A C 1
ATOM 2152 O O . VAL A 1 270 ? 19.732 -4.348 35.560 1.00 77.62 270 VAL A O 1
ATOM 2155 N N . ALA A 1 271 ? 18.518 -6.089 34.863 1.00 77.00 271 ALA A N 1
ATOM 2156 C CA . ALA A 1 271 ? 19.061 -7.026 35.845 1.00 77.00 271 ALA A CA 1
ATOM 2157 C C . ALA A 1 271 ? 20.564 -7.295 35.644 1.00 77.00 271 ALA A C 1
ATOM 2159 O O . ALA A 1 271 ? 21.293 -7.476 36.623 1.00 77.00 271 ALA A O 1
ATOM 2160 N N . ALA A 1 272 ? 21.045 -7.321 34.398 1.00 72.50 272 ALA A N 1
ATOM 2161 C CA . ALA A 1 272 ? 22.468 -7.433 34.086 1.00 72.50 272 ALA A CA 1
ATOM 2162 C C . ALA A 1 272 ? 23.239 -6.177 34.521 1.00 72.50 272 ALA A C 1
ATOM 2164 O O . ALA A 1 272 ? 24.283 -6.296 35.163 1.00 72.50 272 ALA A O 1
ATOM 2165 N N . MET A 1 273 ? 22.692 -4.985 34.262 1.00 67.44 273 MET A N 1
ATOM 2166 C CA . MET A 1 273 ? 23.258 -3.713 34.725 1.00 67.44 273 MET A CA 1
ATOM 2167 C C . MET A 1 273 ? 23.271 -3.618 36.260 1.00 67.44 273 MET A C 1
ATOM 2169 O O . MET A 1 273 ? 24.265 -3.185 36.836 1.00 67.44 273 MET A O 1
ATOM 2173 N N . ALA A 1 274 ? 22.228 -4.102 36.943 1.00 69.44 274 ALA A N 1
ATOM 2174 C CA . ALA A 1 274 ? 22.148 -4.120 38.408 1.00 69.44 274 ALA A CA 1
ATOM 2175 C C . ALA A 1 274 ? 23.127 -5.107 39.077 1.00 69.44 274 ALA A C 1
ATOM 2177 O O . ALA A 1 274 ? 23.508 -4.909 40.228 1.00 69.44 274 ALA A O 1
ATOM 2178 N N . LYS A 1 275 ? 23.558 -6.167 38.376 1.00 64.62 275 LYS A N 1
ATOM 2179 C CA . LYS A 1 275 ? 24.576 -7.126 38.856 1.00 64.62 275 LYS A CA 1
ATOM 2180 C C . LYS A 1 275 ? 26.015 -6.700 38.547 1.00 64.62 275 LYS A C 1
ATOM 2182 O O . LYS A 1 275 ? 26.950 -7.302 39.077 1.00 64.62 275 LYS A O 1
ATOM 2187 N N . ALA A 1 276 ? 26.205 -5.652 37.747 1.00 52.44 276 ALA A N 1
ATOM 2188 C CA . ALA A 1 276 ? 27.517 -5.110 37.419 1.00 52.44 276 ALA A CA 1
ATOM 2189 C C . ALA A 1 276 ? 28.335 -4.496 38.590 1.00 52.44 276 ALA A C 1
ATOM 2191 O O . ALA A 1 276 ? 29.542 -4.354 38.390 1.00 52.44 276 ALA A O 1
ATOM 2192 N N . PRO A 1 277 ? 27.820 -4.199 39.814 1.00 49.69 277 PRO A N 1
ATOM 2193 C CA . PRO A 1 277 ? 28.692 -3.750 40.903 1.00 49.69 277 PRO A CA 1
ATOM 2194 C C . PRO A 1 277 ? 29.426 -4.895 41.627 1.00 49.69 277 PRO A C 1
ATOM 2196 O O . PRO A 1 277 ? 30.431 -4.648 42.286 1.00 49.69 277 PRO A O 1
ATOM 2199 N N . ALA A 1 278 ? 29.019 -6.161 41.477 1.00 44.09 278 ALA A N 1
ATOM 2200 C CA . ALA A 1 278 ? 29.596 -7.251 42.277 1.00 44.09 278 ALA A CA 1
ATOM 2201 C C . ALA A 1 278 ? 30.976 -7.750 41.790 1.00 44.09 278 ALA A C 1
ATOM 2203 O O . ALA A 1 278 ? 31.659 -8.470 42.515 1.00 44.09 278 ALA A O 1
ATOM 2204 N N . ALA A 1 279 ? 31.426 -7.354 40.592 1.00 36.59 279 ALA A N 1
ATOM 2205 C CA . ALA A 1 279 ? 32.811 -7.575 40.157 1.00 36.59 279 ALA A CA 1
ATOM 2206 C C . ALA A 1 279 ? 33.772 -6.460 40.624 1.00 36.59 279 ALA A C 1
ATOM 2208 O O . ALA A 1 279 ? 34.982 -6.593 40.451 1.00 36.59 279 ALA A O 1
ATOM 2209 N N . ALA A 1 280 ? 33.253 -5.382 41.229 1.00 40.19 280 ALA A N 1
ATOM 2210 C CA . ALA A 1 280 ? 34.044 -4.262 41.742 1.00 40.19 280 ALA A CA 1
ATOM 2211 C C . ALA A 1 280 ? 34.280 -4.320 43.268 1.00 40.19 280 ALA A C 1
ATOM 2213 O O . ALA A 1 280 ? 35.182 -3.655 43.769 1.00 40.19 280 ALA A O 1
ATOM 2214 N N . GLU A 1 281 ? 33.545 -5.151 44.016 1.00 33.59 281 GLU A N 1
ATOM 2215 C CA . GLU A 1 281 ? 33.622 -5.204 45.490 1.00 33.59 281 GLU A CA 1
ATOM 2216 C C . GLU A 1 281 ? 34.784 -6.044 46.064 1.00 33.59 281 GLU A C 1
ATOM 2218 O O . GLU A 1 281 ? 34.933 -6.145 47.279 1.00 33.59 281 GLU A O 1
ATOM 2223 N N . ALA A 1 282 ? 35.675 -6.595 45.230 1.00 37.22 282 ALA A N 1
ATOM 2224 C CA . ALA A 1 282 ? 36.907 -7.247 45.704 1.00 37.22 282 ALA A CA 1
ATOM 2225 C C . ALA A 1 282 ? 38.087 -6.274 45.935 1.00 37.22 282 ALA A C 1
ATOM 2227 O O . ALA A 1 282 ? 39.205 -6.723 46.185 1.00 37.22 282 ALA A O 1
ATOM 2228 N N . SER A 1 283 ? 37.859 -4.956 45.879 1.00 35.19 283 SER A N 1
ATOM 2229 C CA . SER A 1 283 ? 38.893 -3.944 46.138 1.00 35.19 283 SER A CA 1
ATOM 2230 C C . SER A 1 283 ? 38.387 -2.935 47.165 1.00 35.19 283 SER A C 1
ATOM 2232 O O . SER A 1 283 ? 37.713 -1.965 46.830 1.00 35.19 283 SER A O 1
ATOM 2234 N N . ALA A 1 284 ? 38.704 -3.175 48.435 1.00 38.56 284 ALA A N 1
ATOM 2235 C CA . ALA A 1 284 ? 38.604 -2.158 49.467 1.00 38.56 284 ALA A CA 1
ATOM 2236 C C . ALA A 1 284 ? 39.645 -1.058 49.198 1.00 38.56 284 ALA A C 1
ATOM 2238 O O . ALA A 1 284 ? 40.798 -1.185 49.600 1.00 38.56 284 ALA A O 1
ATOM 2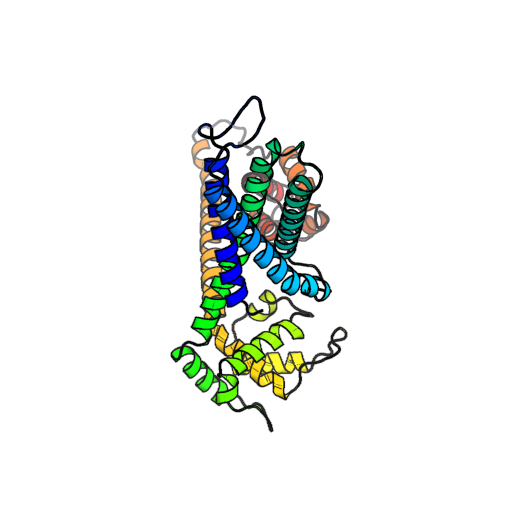239 N N . ASP A 1 285 ? 39.229 0.014 48.527 1.00 31.77 285 ASP A N 1
ATOM 2240 C CA . ASP A 1 285 ? 39.791 1.344 48.744 1.00 31.77 285 ASP A CA 1
ATOM 2241 C C . ASP A 1 285 ? 38.678 2.392 48.634 1.00 31.77 285 ASP A C 1
ATOM 2243 O O . ASP A 1 285 ? 37.826 2.376 47.744 1.00 31.77 285 ASP A O 1
ATOM 2247 N N . THR A 1 286 ? 38.633 3.265 49.626 1.00 42.44 286 THR A N 1
ATOM 2248 C CA . THR A 1 286 ? 37.596 4.266 49.839 1.00 42.44 286 THR A CA 1
ATOM 2249 C C . THR A 1 286 ? 37.702 5.383 48.808 1.00 42.44 286 THR A C 1
ATOM 2251 O O . THR A 1 286 ? 38.438 6.342 49.017 1.00 42.44 286 THR A O 1
ATOM 2254 N N . SER A 1 287 ? 36.951 5.267 47.711 1.00 34.72 287 SER A N 1
ATOM 2255 C CA . SER A 1 287 ? 36.372 6.344 46.883 1.00 34.72 287 SER A CA 1
ATOM 2256 C C . SER A 1 287 ? 35.498 5.669 45.823 1.00 34.72 287 SER A C 1
ATOM 2258 O O . SER A 1 287 ? 36.011 5.106 44.862 1.00 34.72 287 SER A O 1
ATOM 2260 N N . GLY A 1 288 ? 34.184 5.621 46.058 1.00 31.27 288 GLY A N 1
ATOM 2261 C CA . GLY A 1 288 ? 33.260 4.766 45.306 1.00 31.27 288 GLY A CA 1
ATOM 2262 C C . GLY A 1 288 ? 33.246 5.014 43.786 1.00 31.27 288 GLY A C 1
ATOM 2263 O O . GLY A 1 288 ? 33.441 6.154 43.354 1.00 31.27 288 GLY A O 1
ATOM 2264 N N . PRO A 1 289 ? 32.958 3.993 42.953 1.00 31.66 289 PRO A N 1
ATOM 2265 C CA . PRO A 1 289 ? 32.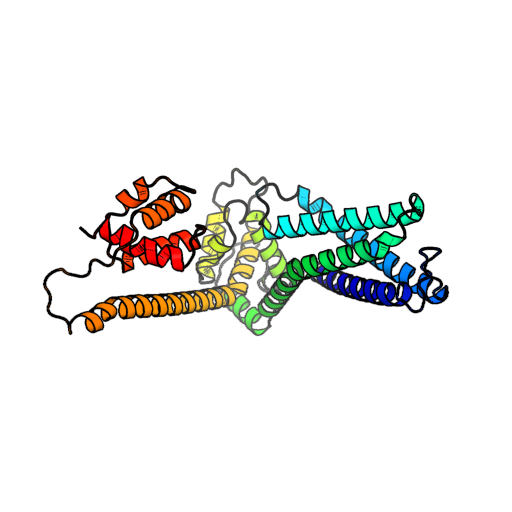771 4.183 41.523 1.00 31.66 289 PRO A CA 1
ATOM 2266 C C . PRO A 1 289 ? 31.413 4.848 41.277 1.00 31.66 289 PRO A C 1
ATOM 2268 O O . PRO A 1 289 ? 30.372 4.199 41.212 1.00 31.66 289 PRO A O 1
ATOM 2271 N N . SER A 1 290 ? 31.428 6.167 41.109 1.00 38.31 290 SER A N 1
ATOM 2272 C CA . SER A 1 290 ? 30.463 6.826 40.237 1.00 38.31 290 SER A CA 1
ATOM 2273 C C . SER A 1 290 ? 30.628 6.187 38.858 1.00 38.31 290 SER A C 1
ATOM 2275 O O . SER A 1 290 ? 31.686 6.342 38.245 1.00 38.31 290 SER A O 1
ATOM 2277 N N . LEU A 1 291 ? 29.610 5.478 38.359 1.00 43.16 291 LEU A N 1
ATOM 2278 C CA . LEU A 1 291 ? 29.462 5.296 36.917 1.00 43.16 291 LEU A CA 1
ATOM 2279 C C . LEU A 1 291 ? 29.465 6.709 36.339 1.00 43.16 291 LEU A C 1
ATOM 2281 O O . LEU A 1 291 ? 28.496 7.443 36.512 1.00 43.16 291 LEU A O 1
ATOM 2285 N N . ALA A 1 292 ? 30.592 7.128 35.765 1.00 46.75 292 ALA A N 1
ATOM 2286 C CA . ALA A 1 292 ? 30.709 8.416 35.114 1.00 46.75 292 ALA A CA 1
ATOM 2287 C C . ALA A 1 292 ? 29.824 8.363 33.867 1.00 46.75 292 ALA A C 1
ATOM 2289 O O . ALA A 1 292 ? 30.271 8.022 32.774 1.00 46.75 292 ALA A O 1
ATOM 2290 N N . VAL A 1 293 ? 28.535 8.637 34.063 1.00 57.41 293 VAL A N 1
ATOM 2291 C CA . VAL A 1 293 ? 27.662 9.129 33.014 1.00 57.41 293 VAL A CA 1
ATOM 2292 C C . VAL A 1 293 ? 28.392 10.344 32.468 1.00 57.41 293 VAL A C 1
ATOM 2294 O O . VAL A 1 293 ? 28.661 11.290 33.210 1.00 57.41 293 VAL A O 1
ATOM 2297 N N . ASP A 1 294 ? 28.793 10.287 31.203 1.00 74.00 294 ASP A N 1
ATOM 2298 C CA . ASP A 1 294 ? 29.270 11.468 30.496 1.00 74.00 294 ASP A CA 1
ATOM 2299 C C . ASP A 1 294 ? 28.077 12.425 30.405 1.00 74.00 294 ASP A C 1
ATOM 2301 O O . ASP A 1 294 ? 27.255 12.344 29.493 1.00 74.00 294 ASP A O 1
ATOM 2305 N N . ALA A 1 295 ? 27.917 13.241 31.448 1.00 77.00 295 ALA A N 1
ATOM 2306 C CA . ALA A 1 295 ? 26.769 14.109 31.643 1.00 77.00 295 ALA A CA 1
ATOM 2307 C C . ALA A 1 295 ? 26.669 15.134 30.513 1.00 77.00 295 ALA A C 1
ATOM 2309 O O . ALA A 1 295 ? 25.564 15.502 30.126 1.00 77.00 295 ALA A O 1
ATOM 2310 N N . ASP A 1 296 ? 27.804 15.536 29.937 1.00 80.25 296 ASP A N 1
ATOM 2311 C CA . ASP A 1 296 ? 27.847 16.445 28.799 1.00 80.25 296 ASP A CA 1
ATOM 2312 C C . ASP A 1 296 ? 27.332 15.755 27.532 1.00 80.25 296 ASP A C 1
ATOM 2314 O O . ASP A 1 296 ? 26.489 16.313 26.826 1.00 80.25 296 ASP A O 1
ATOM 2318 N N . LYS A 1 297 ? 27.747 14.507 27.273 1.00 82.50 297 LYS A N 1
ATOM 2319 C CA . LYS A 1 297 ? 27.213 13.703 26.164 1.00 82.50 297 LYS A CA 1
ATOM 2320 C C . LYS A 1 297 ? 25.731 13.380 26.352 1.00 82.50 297 LYS A C 1
ATOM 2322 O O . LYS A 1 297 ? 24.962 13.514 25.405 1.00 82.50 297 LYS A O 1
ATOM 2327 N N . ALA A 1 298 ? 25.312 12.986 27.552 1.00 85.75 298 ALA A N 1
ATOM 2328 C CA . ALA A 1 298 ? 23.918 12.669 27.850 1.00 85.75 298 ALA A CA 1
ATOM 2329 C C . ALA A 1 298 ? 23.015 13.901 27.714 1.00 85.75 298 ALA A C 1
ATOM 2331 O O . ALA A 1 298 ? 21.957 13.825 27.096 1.00 85.75 298 ALA A O 1
ATOM 2332 N N . LYS A 1 299 ? 23.471 15.060 28.203 1.00 86.94 299 LYS A N 1
ATOM 2333 C CA . LYS A 1 299 ? 22.779 16.339 28.032 1.00 86.94 299 LYS A CA 1
ATOM 2334 C C . LYS A 1 299 ? 22.735 16.774 26.570 1.00 86.94 299 LYS A C 1
ATOM 2336 O O . LYS A 1 299 ? 21.716 17.290 26.128 1.00 86.94 299 LYS A O 1
ATOM 2341 N N . ALA A 1 300 ? 23.799 16.540 25.801 1.00 87.38 300 ALA A N 1
ATOM 2342 C CA . ALA A 1 300 ? 23.788 16.800 24.364 1.00 87.38 300 ALA A CA 1
ATOM 2343 C C . ALA A 1 300 ? 22.770 15.910 23.634 1.00 87.38 300 ALA A C 1
ATOM 2345 O O . ALA A 1 300 ? 22.051 16.404 22.768 1.00 87.38 300 ALA A O 1
ATOM 2346 N N . ILE A 1 301 ? 22.662 14.629 24.001 1.00 88.00 301 ILE A N 1
ATOM 2347 C CA . ILE A 1 301 ? 21.644 13.715 23.459 1.00 88.00 301 ILE A CA 1
ATOM 2348 C C . ILE A 1 301 ? 20.243 14.193 23.858 1.00 88.00 301 ILE A C 1
ATOM 2350 O O . ILE A 1 301 ? 19.394 14.334 22.987 1.00 88.00 301 ILE A O 1
ATOM 2354 N N . LEU A 1 302 ? 20.013 14.512 25.136 1.00 88.50 302 LEU A N 1
ATOM 2355 C CA . LEU A 1 302 ? 18.724 15.003 25.634 1.00 88.50 302 LEU A CA 1
ATOM 2356 C C . LEU A 1 302 ? 18.268 16.250 24.866 1.00 88.50 302 LEU A C 1
ATOM 2358 O O . LEU A 1 302 ? 17.169 16.277 24.322 1.00 88.50 302 LEU A O 1
ATOM 2362 N N . THR A 1 303 ? 19.137 17.256 24.756 1.00 87.44 303 THR A N 1
ATOM 2363 C CA . THR A 1 303 ? 18.825 18.488 24.027 1.00 87.44 303 THR A CA 1
ATOM 2364 C C . THR A 1 303 ? 18.679 18.245 22.529 1.00 87.44 303 THR A C 1
ATOM 2366 O O . THR A 1 303 ? 17.835 18.860 21.912 1.00 87.44 303 THR A O 1
ATOM 2369 N N . SER A 1 304 ? 19.483 17.385 21.902 1.00 87.19 304 SER A N 1
ATOM 2370 C CA . SER A 1 304 ? 19.406 17.198 20.442 1.00 87.19 304 SER A CA 1
ATOM 2371 C C . SER A 1 304 ? 18.295 16.263 19.984 1.00 87.19 304 SER A C 1
ATOM 2373 O O . SER A 1 304 ? 17.902 16.359 18.832 1.00 87.19 304 SER A O 1
ATOM 2375 N N . ARG A 1 305 ? 17.836 15.336 20.832 1.00 86.50 305 ARG A N 1
ATOM 2376 C CA . ARG A 1 305 ? 16.859 14.304 20.452 1.00 86.50 305 ARG A CA 1
ATOM 2377 C C . ARG A 1 305 ? 15.484 14.516 21.056 1.00 86.50 305 ARG A C 1
ATOM 2379 O O . ARG A 1 305 ? 14.496 14.142 20.437 1.00 86.50 305 ARG A O 1
ATOM 2386 N N . CYS A 1 306 ? 15.406 15.080 22.258 1.00 83.12 306 CYS A N 1
ATOM 2387 C CA . CYS A 1 306 ? 14.135 15.215 22.965 1.00 83.12 306 CYS A CA 1
ATOM 2388 C C . CYS A 1 306 ? 13.488 16.588 22.759 1.00 83.12 306 CYS A C 1
ATOM 2390 O O . CYS A 1 306 ? 12.291 16.699 22.989 1.00 83.12 306 CYS A O 1
ATOM 2392 N N . THR A 1 307 ? 14.226 17.600 22.271 1.00 86.19 307 THR A N 1
ATOM 2393 C CA . THR A 1 307 ? 13.643 18.916 21.930 1.00 86.19 307 THR A CA 1
ATOM 2394 C C . THR A 1 307 ? 13.184 19.035 20.477 1.00 86.19 307 THR A C 1
ATOM 2396 O O . THR A 1 307 ? 12.752 20.105 20.056 1.00 86.19 307 THR A O 1
ATOM 2399 N N . ASP A 1 308 ? 13.299 17.970 19.680 1.00 81.81 308 ASP A N 1
ATOM 2400 C CA . ASP A 1 308 ? 12.871 17.986 18.274 1.00 81.81 308 ASP A CA 1
ATOM 2401 C C . ASP A 1 308 ? 11.337 18.040 18.136 1.00 81.81 308 ASP A C 1
ATOM 2403 O O . ASP A 1 308 ? 10.821 18.507 17.118 1.00 81.81 308 ASP A O 1
ATOM 2407 N N . CYS A 1 309 ? 10.608 17.583 19.162 1.00 78.44 309 CYS A N 1
ATOM 2408 C CA . CYS A 1 309 ? 9.149 17.433 19.133 1.00 78.44 309 CYS A CA 1
ATOM 2409 C C . CYS A 1 309 ? 8.412 18.245 20.212 1.00 78.44 309 CYS A C 1
ATOM 2411 O O . CYS A 1 309 ? 7.313 18.732 19.950 1.00 78.44 309 CYS A O 1
ATOM 2413 N N . HIS A 1 310 ? 8.983 18.393 21.410 1.00 86.75 310 HIS A N 1
ATOM 2414 C CA . HIS A 1 310 ? 8.405 19.135 22.536 1.00 86.75 310 HIS A CA 1
ATOM 2415 C C . HIS A 1 310 ? 9.521 19.723 23.409 1.00 86.75 310 HIS A C 1
ATOM 2417 O O . HIS A 1 310 ? 10.677 19.340 23.276 1.00 86.75 310 HIS A O 1
ATOM 2423 N N . GLU A 1 311 ? 9.202 20.659 24.299 1.00 84.44 311 GLU A N 1
ATOM 2424 C CA . GLU A 1 311 ? 10.197 21.222 25.217 1.00 84.44 311 GLU A CA 1
ATOM 2425 C C . GLU A 1 311 ? 10.533 20.226 26.351 1.00 84.44 311 GLU A C 1
ATOM 2427 O O . GLU A 1 311 ? 9.878 19.195 26.532 1.00 84.44 311 GLU A O 1
ATOM 2432 N N . LEU A 1 312 ? 11.609 20.494 27.101 1.00 85.19 312 LEU A N 1
ATOM 2433 C CA . LEU A 1 312 ? 12.057 19.620 28.202 1.00 85.19 312 LEU A CA 1
ATOM 2434 C C . LEU A 1 312 ? 11.222 19.769 29.487 1.00 85.19 312 LEU A C 1
ATOM 2436 O O . LEU A 1 312 ? 11.478 19.071 30.465 1.00 85.19 312 LEU A O 1
ATOM 2440 N N . ASP A 1 313 ? 10.223 20.647 29.497 1.00 81.69 313 ASP A N 1
ATOM 2441 C CA . ASP A 1 313 ? 9.278 20.802 30.606 1.00 81.69 313 ASP A CA 1
ATOM 2442 C C . ASP A 1 313 ? 8.439 19.535 30.836 1.00 81.69 313 ASP A C 1
ATOM 2444 O O . ASP A 1 313 ? 8.148 19.193 31.980 1.00 81.69 313 ASP A O 1
ATOM 2448 N N . GLU A 1 314 ? 8.146 18.772 29.781 1.00 80.50 314 GLU A N 1
ATOM 2449 C CA . GLU A 1 314 ? 7.493 17.457 29.869 1.00 80.50 314 GLU A CA 1
ATOM 2450 C C . GLU A 1 314 ? 8.340 16.428 30.647 1.00 80.50 314 GLU A C 1
ATOM 2452 O O . GLU A 1 314 ? 7.809 15.576 31.362 1.00 80.50 314 GLU A O 1
ATOM 2457 N N . VAL A 1 315 ? 9.674 16.531 30.579 1.00 81.69 315 VAL A N 1
ATOM 2458 C CA . VAL A 1 315 ? 10.591 15.671 31.353 1.00 81.69 315 VAL A CA 1
ATOM 2459 C C . VAL A 1 315 ? 10.483 15.995 32.846 1.00 81.69 315 VAL A C 1
ATOM 2461 O O . VAL A 1 315 ? 10.482 15.094 33.684 1.00 81.69 315 VAL A O 1
ATOM 2464 N N . GLU A 1 316 ? 10.329 17.273 33.190 1.00 76.62 316 GLU A N 1
ATOM 2465 C CA . GLU A 1 316 ? 10.090 17.709 34.570 1.00 76.62 316 GLU A CA 1
ATOM 2466 C C . GLU A 1 316 ? 8.684 17.314 35.051 1.00 76.62 316 GLU A C 1
ATOM 2468 O O . GLU A 1 316 ? 8.517 16.864 36.188 1.00 76.62 316 GLU A O 1
ATOM 2473 N N . ALA A 1 317 ? 7.680 17.417 34.173 1.00 80.00 317 ALA A N 1
ATOM 2474 C CA . ALA A 1 317 ? 6.290 17.065 34.456 1.00 80.00 317 ALA A CA 1
ATOM 2475 C C . ALA A 1 317 ? 6.068 15.557 34.670 1.00 80.00 317 ALA A C 1
ATOM 2477 O O . ALA A 1 317 ? 5.140 15.180 35.390 1.00 80.00 317 ALA A O 1
ATOM 2478 N N . HIS A 1 318 ? 6.934 14.699 34.114 1.00 81.31 318 HIS A N 1
ATOM 2479 C CA . HIS A 1 318 ? 6.898 13.243 34.315 1.00 81.31 318 HIS A CA 1
ATOM 2480 C C . HIS A 1 318 ? 7.064 12.826 35.790 1.00 81.31 318 HIS A C 1
ATOM 2482 O O . HIS A 1 318 ? 6.625 11.752 36.193 1.00 81.31 318 HIS A O 1
ATOM 2488 N N . GLY A 1 319 ? 7.644 13.689 36.634 1.00 74.94 319 GLY A N 1
ATOM 2489 C CA . GLY A 1 319 ? 7.688 13.480 38.087 1.00 74.94 319 GLY A CA 1
ATOM 2490 C C . GLY A 1 319 ? 8.839 12.601 38.592 1.00 74.94 319 GLY A C 1
ATOM 2491 O O . GLY A 1 319 ? 8.895 12.312 39.787 1.00 74.94 319 GLY A O 1
ATOM 2492 N N . GLY A 1 320 ? 9.784 12.241 37.719 1.00 84.69 320 GLY A N 1
ATOM 2493 C CA . GLY A 1 320 ? 10.998 11.502 38.075 1.00 84.69 320 GLY A CA 1
ATOM 2494 C C . GLY A 1 320 ? 10.838 9.980 38.065 1.00 84.69 320 GLY A C 1
ATOM 2495 O O . GLY A 1 320 ? 9.738 9.434 38.090 1.00 84.69 320 GLY A O 1
ATOM 2496 N N . GLY A 1 321 ? 11.964 9.270 38.024 1.00 84.75 321 GLY A N 1
ATOM 2497 C CA . GLY A 1 321 ? 11.984 7.817 37.883 1.00 84.75 321 GLY A CA 1
ATOM 2498 C C . GLY A 1 321 ? 13.360 7.210 38.138 1.00 84.75 321 GLY A C 1
ATOM 2499 O O . GLY A 1 321 ? 14.374 7.905 38.161 1.00 84.75 321 GLY A O 1
ATOM 2500 N N . ASP A 1 322 ? 13.402 5.894 38.337 1.00 84.62 322 ASP A N 1
ATOM 2501 C CA . ASP A 1 322 ? 14.654 5.142 38.297 1.00 84.62 322 ASP A CA 1
ATOM 2502 C C . ASP A 1 322 ? 15.094 4.881 36.842 1.00 84.62 322 ASP A C 1
ATOM 2504 O O . ASP A 1 322 ? 14.408 5.236 35.880 1.00 84.62 322 ASP A O 1
ATOM 2508 N N . VAL A 1 323 ? 16.265 4.265 36.659 1.00 83.75 323 VAL A N 1
ATOM 2509 C CA . VAL A 1 323 ? 16.820 3.987 35.320 1.00 83.75 323 VAL A CA 1
ATOM 2510 C C . VAL A 1 323 ? 15.859 3.146 34.474 1.00 83.75 323 VAL A C 1
ATOM 2512 O O . VAL A 1 323 ? 15.762 3.356 33.267 1.00 83.75 323 VAL A O 1
ATOM 2515 N N . ALA A 1 324 ? 15.129 2.214 35.093 1.00 80.75 324 ALA A N 1
ATOM 2516 C CA . ALA A 1 324 ? 14.168 1.368 34.395 1.00 80.75 324 ALA A CA 1
ATOM 2517 C C . ALA A 1 324 ? 12.961 2.180 33.903 1.00 80.75 324 ALA A C 1
ATOM 2519 O O . ALA A 1 324 ? 12.556 2.048 32.747 1.00 80.75 324 ALA A O 1
ATOM 2520 N N . ASN A 1 325 ? 12.427 3.064 34.748 1.00 86.81 325 ASN A N 1
ATOM 2521 C CA . ASN A 1 325 ? 11.338 3.961 34.388 1.00 86.81 325 ASN A CA 1
ATOM 2522 C C . ASN A 1 325 ? 11.740 4.911 33.248 1.00 86.81 325 ASN A C 1
ATOM 2524 O O . ASN A 1 325 ? 11.042 4.983 32.239 1.00 86.81 325 ASN A O 1
ATOM 2528 N N . TRP A 1 326 ? 12.905 5.556 33.348 1.00 90.62 326 TRP A N 1
ATOM 2529 C CA . TRP A 1 326 ? 13.400 6.451 32.298 1.00 90.62 326 TRP A CA 1
ATOM 2530 C C . TRP A 1 326 ? 13.745 5.725 30.997 1.00 90.62 326 TRP A C 1
ATOM 2532 O O . TRP A 1 326 ? 13.492 6.247 29.914 1.00 90.62 326 TRP A O 1
ATOM 2542 N N . SER A 1 327 ? 14.257 4.494 31.074 1.00 88.44 327 SER A N 1
ATOM 2543 C CA . SER A 1 327 ? 14.475 3.652 29.893 1.00 88.44 327 SER A CA 1
ATOM 2544 C C . SER A 1 327 ? 13.163 3.340 29.168 1.00 88.44 327 SER A C 1
ATOM 2546 O O . SER A 1 327 ? 13.129 3.336 27.937 1.00 88.44 327 SER A O 1
ATOM 2548 N N . LYS A 1 328 ? 12.069 3.133 29.911 1.00 85.94 328 LYS A N 1
ATOM 2549 C CA . LYS A 1 328 ? 10.737 2.951 29.330 1.00 85.94 328 LYS A CA 1
ATOM 2550 C C . LYS A 1 328 ? 10.241 4.214 28.627 1.00 85.94 328 LYS A C 1
ATOM 2552 O O . LYS A 1 328 ? 9.822 4.117 27.482 1.00 85.94 328 LYS A O 1
ATOM 2557 N N . VAL A 1 329 ? 10.369 5.383 29.259 1.00 90.00 329 VAL A N 1
ATOM 2558 C CA . VAL A 1 329 ? 9.996 6.670 28.641 1.00 90.00 329 VAL A CA 1
ATOM 2559 C C . VAL A 1 329 ? 10.744 6.887 27.325 1.00 90.00 329 VAL A C 1
ATOM 2561 O O . VAL A 1 329 ? 10.127 7.195 26.311 1.00 90.00 329 VAL A O 1
ATOM 2564 N N . ILE A 1 330 ? 12.062 6.659 27.305 1.00 90.12 330 ILE A N 1
ATOM 2565 C CA . ILE A 1 330 ? 12.865 6.777 26.078 1.00 90.12 330 ILE A CA 1
ATOM 2566 C C . ILE A 1 330 ? 12.363 5.803 25.001 1.00 90.12 330 ILE A C 1
ATOM 2568 O O . ILE A 1 330 ? 12.231 6.190 23.843 1.00 90.12 330 ILE A O 1
ATOM 2572 N N . SER A 1 331 ? 12.051 4.555 25.367 1.00 86.44 331 SER A N 1
ATOM 2573 C CA . SER A 1 331 ? 11.507 3.570 24.423 1.00 86.44 331 SER A CA 1
ATOM 2574 C C . SER A 1 331 ? 10.153 3.990 23.849 1.00 86.44 331 SER A C 1
ATOM 2576 O O . SER A 1 331 ? 9.916 3.777 22.660 1.00 86.44 331 SER A O 1
ATOM 2578 N N . ASP A 1 332 ? 9.272 4.562 24.669 1.00 85.81 332 ASP A N 1
ATOM 2579 C CA . ASP A 1 332 ? 7.960 5.040 24.229 1.00 85.81 332 ASP A CA 1
ATOM 2580 C C . ASP A 1 332 ? 8.130 6.212 23.243 1.00 85.81 332 ASP A C 1
ATOM 2582 O O . ASP A 1 332 ? 7.526 6.211 22.171 1.00 85.81 332 ASP A O 1
ATOM 2586 N N . MET A 1 333 ? 9.058 7.138 23.515 1.00 87.19 333 MET A N 1
ATOM 2587 C CA . MET A 1 333 ? 9.383 8.241 22.599 1.00 87.19 333 MET A CA 1
ATOM 2588 C C . MET A 1 333 ? 9.963 7.759 21.263 1.00 87.19 333 MET A C 1
ATOM 2590 O O . MET A 1 333 ? 9.628 8.303 20.212 1.00 87.19 333 MET A O 1
ATOM 2594 N N . VAL A 1 334 ? 10.792 6.710 21.261 1.00 86.88 334 VAL A N 1
ATOM 2595 C CA . VAL A 1 334 ? 11.293 6.094 20.016 1.00 86.88 334 VAL A CA 1
ATOM 2596 C C . VAL A 1 334 ? 10.155 5.455 19.213 1.00 86.88 334 VAL A C 1
ATOM 2598 O O . VAL A 1 334 ? 10.133 5.558 17.985 1.00 86.88 334 VAL A O 1
ATOM 2601 N N . GLU A 1 335 ? 9.177 4.829 19.878 1.00 76.06 335 GLU A N 1
ATOM 2602 C CA . GLU A 1 335 ? 7.987 4.271 19.216 1.00 76.06 335 GLU A CA 1
ATOM 2603 C C . GLU A 1 335 ? 7.108 5.372 18.595 1.00 76.06 335 GLU A C 1
ATOM 2605 O O . GLU A 1 335 ? 6.526 5.173 17.522 1.00 76.06 335 GLU A O 1
ATOM 2610 N N . GLU A 1 336 ? 7.063 6.544 19.229 1.00 80.69 336 GLU A N 1
ATOM 2611 C CA . GLU A 1 336 ? 6.362 7.737 18.742 1.00 80.69 336 GLU A CA 1
ATOM 2612 C C . GLU A 1 336 ? 7.134 8.516 17.663 1.00 80.69 336 GLU A C 1
ATOM 2614 O O . GLU A 1 336 ? 6.547 9.350 16.971 1.00 80.69 336 GLU A O 1
ATOM 2619 N N . GLY A 1 337 ? 8.405 8.172 17.424 1.00 78.56 337 GLY A N 1
ATOM 2620 C CA . GLY A 1 337 ? 9.188 8.652 16.284 1.00 78.56 337 GLY A CA 1
ATOM 2621 C C . GLY A 1 337 ? 10.508 9.342 16.623 1.00 78.56 337 GLY A C 1
ATOM 2622 O O . GLY A 1 337 ? 11.149 9.850 15.706 1.00 78.56 337 GLY A O 1
ATOM 2623 N N . ALA A 1 338 ? 10.935 9.364 17.889 1.00 83.19 338 ALA A N 1
ATOM 2624 C CA . ALA A 1 338 ? 12.231 9.917 18.271 1.00 83.19 338 ALA A CA 1
ATOM 2625 C C . ALA A 1 338 ? 13.395 9.076 17.708 1.00 83.19 338 ALA A C 1
ATOM 2627 O O . ALA A 1 338 ? 13.438 7.852 17.849 1.00 83.19 338 ALA A O 1
ATOM 2628 N N . GLU A 1 339 ? 14.379 9.735 17.095 1.00 86.62 339 GLU A N 1
ATOM 2629 C CA . GLU A 1 339 ? 15.568 9.082 16.533 1.00 86.62 339 GLU A CA 1
ATOM 2630 C C . GLU A 1 339 ? 16.666 8.909 17.597 1.00 86.62 339 GLU A C 1
ATOM 2632 O O . GLU A 1 339 ? 17.684 9.602 17.577 1.00 86.62 339 GLU A O 1
ATOM 2637 N N . ILE A 1 340 ? 16.455 7.980 18.534 1.00 87.19 340 ILE A N 1
ATOM 2638 C CA . ILE A 1 340 ? 17.420 7.643 19.594 1.00 87.19 340 ILE A CA 1
ATOM 2639 C C . ILE A 1 340 ? 17.936 6.219 19.372 1.00 87.19 340 ILE A C 1
ATOM 2641 O O . ILE A 1 340 ? 17.163 5.266 19.271 1.00 87.19 340 ILE A O 1
ATOM 2645 N N . THR A 1 341 ? 19.256 6.066 19.283 1.00 84.94 341 THR A N 1
ATOM 2646 C CA . THR A 1 341 ? 19.910 4.754 19.165 1.00 84.94 341 THR A CA 1
ATOM 2647 C C . THR A 1 341 ? 19.976 4.027 20.509 1.00 84.94 341 THR A C 1
ATOM 2649 O O . THR A 1 341 ? 19.894 4.640 21.572 1.00 84.94 341 THR A O 1
ATOM 2652 N N . GLU A 1 342 ? 20.168 2.706 20.480 1.00 77.19 342 GLU A N 1
ATOM 2653 C CA . GLU A 1 342 ? 20.293 1.893 21.698 1.00 77.19 342 GLU A CA 1
ATOM 2654 C C . GLU A 1 342 ? 21.466 2.362 22.582 1.00 77.19 342 GLU A C 1
ATOM 2656 O O . GLU A 1 342 ? 21.294 2.551 23.785 1.00 77.19 342 GLU A O 1
ATOM 2661 N N . ASP A 1 343 ? 22.615 2.682 21.979 1.00 77.56 343 ASP A N 1
ATOM 2662 C CA . ASP A 1 343 ? 23.788 3.216 22.685 1.00 77.56 343 ASP A CA 1
ATOM 2663 C C . ASP A 1 343 ? 23.519 4.588 23.332 1.00 77.56 343 ASP A C 1
ATOM 2665 O O . ASP A 1 343 ? 23.998 4.873 24.432 1.00 77.56 343 ASP A O 1
ATOM 2669 N N . GLU A 1 344 ? 22.750 5.454 22.665 1.00 85.88 344 GLU A N 1
ATOM 2670 C CA . GLU A 1 344 ? 22.332 6.747 23.219 1.00 85.88 344 GLU A CA 1
ATOM 2671 C C . GLU A 1 344 ? 21.349 6.554 24.381 1.00 85.88 344 GLU A C 1
ATOM 2673 O O . GLU A 1 344 ? 21.507 7.194 25.422 1.00 85.88 344 GLU A O 1
ATOM 2678 N N . ALA A 1 345 ? 20.393 5.629 24.256 1.00 84.94 345 ALA A N 1
ATOM 2679 C CA . ALA A 1 345 ? 19.438 5.301 25.314 1.00 84.94 345 ALA A CA 1
ATOM 2680 C C . ALA A 1 345 ? 20.131 4.737 26.568 1.00 84.94 345 ALA A C 1
ATOM 2682 O O . ALA A 1 345 ? 19.763 5.097 27.690 1.00 84.94 345 ALA A O 1
ATOM 2683 N N . MET A 1 346 ? 21.177 3.918 26.395 1.00 80.56 346 MET A N 1
ATOM 2684 C CA . MET A 1 346 ? 21.984 3.376 27.497 1.00 80.56 346 MET A CA 1
ATOM 2685 C C . MET A 1 346 ? 22.748 4.452 28.282 1.00 80.56 346 MET A C 1
ATOM 2687 O O . MET A 1 346 ? 23.020 4.260 29.466 1.00 80.56 346 MET A O 1
ATOM 2691 N N . VAL A 1 347 ? 23.087 5.579 27.650 1.00 86.94 347 VAL A N 1
ATOM 2692 C CA . VAL A 1 347 ? 23.728 6.733 28.308 1.00 86.94 347 VAL A CA 1
ATOM 2693 C C . VAL A 1 347 ? 22.684 7.677 28.910 1.00 86.94 347 VAL A C 1
ATOM 2695 O O . VAL A 1 347 ? 22.886 8.220 29.997 1.00 86.94 347 VAL A O 1
ATOM 2698 N N . LEU A 1 348 ? 21.557 7.857 28.221 1.00 88.44 348 LEU A N 1
ATOM 2699 C CA . LEU A 1 348 ? 20.524 8.817 28.588 1.00 88.44 348 LEU A CA 1
ATOM 2700 C C . LEU A 1 348 ? 19.668 8.350 29.776 1.00 88.44 348 LEU A C 1
ATOM 2702 O O . LEU A 1 348 ? 19.378 9.156 30.656 1.00 88.44 348 LEU A O 1
ATOM 2706 N N . ALA A 1 349 ? 19.301 7.067 29.857 1.00 89.25 349 ALA A N 1
ATOM 2707 C CA . ALA A 1 349 ? 18.449 6.573 30.946 1.00 89.25 349 ALA A CA 1
ATOM 2708 C C . ALA A 1 349 ? 19.091 6.731 32.345 1.00 89.25 349 ALA A C 1
ATOM 2710 O O . ALA A 1 349 ? 18.416 7.228 33.251 1.00 89.25 349 ALA A O 1
ATOM 2711 N N . PRO A 1 350 ? 20.385 6.401 32.557 1.00 84.00 350 PRO A N 1
ATOM 2712 C CA . PRO A 1 350 ? 21.067 6.686 33.820 1.00 84.00 350 PRO A CA 1
ATOM 2713 C C . PRO A 1 350 ? 21.182 8.181 34.126 1.00 84.00 350 PRO A C 1
ATOM 2715 O O . PRO A 1 350 ? 21.025 8.578 35.279 1.00 84.00 350 PRO A O 1
ATOM 2718 N N . TYR A 1 351 ? 21.422 9.012 33.105 1.00 87.75 351 TYR A N 1
ATOM 2719 C CA . TYR A 1 351 ? 21.486 10.466 33.259 1.00 87.75 351 TYR A CA 1
ATOM 2720 C C . TYR A 1 351 ? 20.157 11.051 33.741 1.00 87.75 351 TYR A C 1
ATOM 2722 O O . TYR A 1 351 ? 20.138 11.843 34.683 1.00 87.75 351 TYR A O 1
ATOM 2730 N N . LEU A 1 352 ? 19.045 10.635 33.130 1.00 89.50 352 LEU A N 1
ATOM 2731 C CA . LEU A 1 352 ? 17.709 11.083 33.512 1.00 89.50 352 LEU A CA 1
ATOM 2732 C C . LEU A 1 352 ? 17.336 10.599 34.912 1.00 89.50 352 LEU A C 1
ATOM 2734 O O . LEU A 1 352 ? 16.836 11.392 35.695 1.00 89.50 352 LEU A O 1
ATOM 2738 N N . ALA A 1 353 ? 17.667 9.360 35.280 1.00 88.94 353 ALA A N 1
ATOM 2739 C CA . ALA A 1 353 ? 17.434 8.866 36.639 1.00 88.94 353 ALA A CA 1
ATOM 2740 C C . ALA A 1 353 ? 18.262 9.607 37.701 1.00 88.94 353 ALA A C 1
ATOM 2742 O O . ALA A 1 353 ? 17.814 9.774 38.832 1.00 88.94 353 ALA A O 1
ATOM 2743 N N . GLN A 1 354 ? 19.470 10.057 37.349 1.00 86.31 354 GLN A N 1
ATOM 2744 C CA . GLN A 1 354 ? 20.311 10.850 38.246 1.00 86.31 354 GLN A CA 1
ATOM 2745 C C . GLN A 1 354 ? 19.837 12.306 38.351 1.00 86.31 354 GLN A C 1
ATOM 2747 O O . GLN A 1 354 ? 19.904 12.896 39.427 1.00 86.31 354 GLN A O 1
ATOM 2752 N N . THR A 1 355 ? 19.373 12.883 37.242 1.00 87.00 355 THR A N 1
ATOM 2753 C CA . THR A 1 355 ? 18.936 14.287 37.158 1.00 87.00 355 THR A CA 1
ATOM 2754 C C . THR A 1 355 ? 17.510 14.472 37.686 1.00 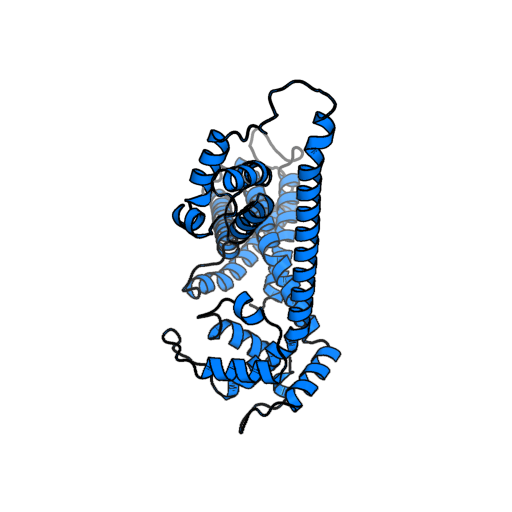87.00 355 THR A C 1
ATOM 2756 O O . THR A 1 355 ? 17.218 15.470 38.339 1.00 87.00 355 THR A O 1
ATOM 2759 N N . TYR A 1 356 ? 16.648 13.481 37.456 1.00 87.69 356 TYR A N 1
ATOM 2760 C CA . TYR A 1 356 ? 15.231 13.437 37.814 1.00 87.69 356 TYR A CA 1
ATOM 2761 C C . TYR A 1 356 ? 14.909 12.119 38.552 1.00 87.69 356 TYR A C 1
ATOM 2763 O O . TYR A 1 356 ? 14.244 11.230 38.000 1.00 87.69 356 TYR A O 1
ATOM 2771 N N . PRO A 1 357 ? 15.407 11.948 39.789 1.00 82.00 357 PRO A N 1
ATOM 2772 C CA . PRO A 1 357 ? 15.179 10.731 40.561 1.00 82.00 357 PRO A CA 1
ATOM 2773 C C . PRO A 1 357 ? 13.705 10.581 40.956 1.00 82.00 357 PRO A C 1
ATOM 2775 O O . PRO A 1 357 ? 12.980 11.569 41.076 1.00 82.00 357 PRO A O 1
ATOM 2778 N N . ALA A 1 358 ? 13.268 9.340 41.189 1.00 78.25 358 ALA A N 1
ATOM 2779 C CA . ALA A 1 358 ? 11.952 9.062 41.764 1.00 78.25 358 ALA A CA 1
ATOM 2780 C C . ALA A 1 358 ? 11.813 9.763 43.131 1.00 78.25 358 ALA A C 1
ATOM 2782 O O . ALA A 1 358 ? 12.695 9.612 43.982 1.00 78.25 358 ALA A O 1
ATOM 2783 N N . GLN A 1 359 ? 10.739 10.541 43.314 1.00 62.41 359 GLN A N 1
ATOM 2784 C CA . GLN A 1 359 ? 10.438 11.248 44.569 1.00 62.41 359 GLN A CA 1
ATOM 2785 C C . GLN A 1 359 ? 9.899 10.329 45.665 1.00 62.41 359 GLN A C 1
ATOM 2787 O O . GLN A 1 359 ? 9.147 9.380 45.337 1.00 62.41 359 GLN A O 1
#

Foldseek 3Di:
DDLVVLLVLLVLLLVLLVVLLVLVCVQCDPVQADPVVRDGNGDPVSVVVSVVSLVVSVVSLVVSCVVCVVVVVVPPDDDDPLVVVLVVLSVVLVVLSVVLVCCVPPVVVVVNCNSVSSVSNSVSSVSNSVSRNVVSVVVVVLLCQLLPPVLLVVLLVQLVVDDLDPPADDSCCLSPSVLLVLLVVCCVPAVCVVPNPCVVLVDQDRLRVLLVVLVVQQPDDDPPDPDGQDSNNSSSVSSNSSSCRVVSVVVVVVVVVVVVVVVVVLVVVVVVVVCVCPVVVVDDDPDDDDPPLVLVLLVVCCVVFVVPPHDCVVLVVVQAEALSVQLVVVVVVVVVPTPADPVSSVSNSNSSCVVGPHD

Sequence (359 aa):
MSTSVSMWLGVLFLVLAIVAVLLQAWLWGPKFWNETLKKTEAPKAWLRVHAAVGYVYGIIYVVMMWNMFPRLWQYQYELPARTVIHAVVAITLGVLLITKIMILVFFRHFEEALPRFGFGLLLCSVLLITLSVPHAARALDLQGRIGDPDNIARVEKVLAEIEFGEGAPTVEDLVAKKGLQRGRDLLVNKCVSCHDMRTILSTPRTGARWHDLVVRMQEKPDPFSSNPLATKEVPYVTAYLIAITPDIQASRKRKVEQERERDAVQEATVAAMAKAPAAAEASADTSGPSLAVDADKAKAILTSRCTDCHELDEVEAHGGGDVANWSKVISDMVEEGAEITEDEAMVLAPYLAQTYPAQ

Organism: NCBI:txid215803